Protein AF-A0A951EXA0-F1 (afdb_monomer)

Solvent-accessible surface area (backbone atoms only — not comparable to full-atom values): 14343 Å² total; per-residue (Å²): 142,82,83,87,80,82,81,78,81,80,78,84,72,76,73,79,71,71,78,71,72,65,78,75,66,84,46,70,66,52,20,51,54,25,37,64,23,68,33,32,71,59,13,46,52,42,26,54,52,46,33,70,77,38,77,70,52,14,45,36,32,25,52,39,21,47,35,44,52,54,48,49,29,58,76,68,44,42,59,58,61,77,50,39,92,65,87,68,79,84,62,82,80,62,79,80,79,79,59,68,68,55,51,50,52,26,54,50,23,32,52,51,6,41,60,34,12,68,76,40,68,86,41,67,59,18,44,49,15,37,22,49,30,29,40,53,51,13,48,47,28,39,75,69,69,61,37,51,73,60,12,53,53,28,40,51,53,12,31,55,40,24,53,55,45,39,73,78,39,68,77,53,26,42,44,34,40,43,54,9,48,47,12,35,63,43,44,74,44,61,70,73,58,38,53,56,38,42,76,72,71,45,60,50,50,44,67,60,8,52,52,28,22,47,46,8,38,75,59,20,77,86,42,11,65,58,26,41,51,55,50,24,32,52,24,50,73,67,68,36,54,68,64,18,44,55,46,33,54,50,49,28,68,77,26,70,69,24,60,63,38,54,53,53,49,55,57,68,71,76,114

Nearest PDB structures (foldseek):
  7cc7-assembly1_A  TM=5.864E-01  e=6.509E-03  Homo sapiens
  9g8o-assembly1_B  TM=4.748E-01  e=2.115E-02  Homo sapiens
  2wjk-assembly1_A  TM=2.453E-01  e=4.826E+00  Halobacterium salinarum

Mean predicted aligned error: 8.97 Å

Radius of gyration: 22.32 Å; Cα contacts (8 Å, |Δi|>4): 344; chains: 1; bounding box: 64×88×46 Å

Sequence (271 aa):
MQFPSVRLCLCASLALEASFLARAEPGLDQGYRQMYNLDFEGAHRTFAEWQRAHPNDPLAPASDAAAYLFSEFDRLHILQSEFFVHEDHFYTDRKLTPDPTLKQNFETAITRSIGLADLTPEDPNSKFAELLAHGLRSDYLGLIEKRYAAAFKEMKVARGLSEQLLAAHPEYADAWIAVGVENYMLSVKPAPVRWLLRIGGGETDRSLGIEKLRITAEKGHYLAPFARLLLAVAALRDHAKEKARDILQSLAREYPRNPLYAQELARLGNF

pLDDT: mean 83.2, std 19.89, range [33.5, 98.75]

Structure (mmCIF, N/CA/C/O backbone):
data_AF-A0A951EXA0-F1
#
_entry.id   AF-A0A951EXA0-F1
#
loop_
_atom_site.group_PDB
_atom_site.id
_atom_site.type_symbol
_atom_site.label_atom_id
_atom_site.label_alt_id
_atom_site.label_comp_id
_atom_site.label_asym_id
_atom_site.label_entity_id
_atom_site.label_seq_id
_atom_site.pdbx_PDB_ins_code
_atom_site.Cartn_x
_atom_site.Cartn_y
_atom_site.Cartn_z
_atom_site.occupancy
_atom_site.B_iso_or_equiv
_atom_site.auth_seq_id
_atom_site.auth_comp_id
_atom_site.auth_asym_id
_atom_site.auth_atom_id
_atom_site.pdbx_PDB_model_num
ATOM 1 N N . MET A 1 1 ? -39.115 -68.007 5.767 1.00 45.62 1 MET A N 1
ATOM 2 C CA . MET A 1 1 ? -37.883 -67.459 6.374 1.00 45.62 1 MET A CA 1
ATOM 3 C C . MET A 1 1 ? -37.483 -66.214 5.601 1.00 45.62 1 MET A C 1
ATOM 5 O O . MET A 1 1 ? -36.986 -66.356 4.496 1.00 45.62 1 MET A O 1
ATOM 9 N N . GLN A 1 2 ? -37.749 -65.019 6.136 1.00 35.88 2 GLN A N 1
ATOM 10 C CA . GLN A 1 2 ? -37.135 -63.766 5.680 1.00 35.88 2 GLN A CA 1
ATOM 11 C C . GLN A 1 2 ? -37.367 -62.670 6.733 1.00 35.88 2 GLN A C 1
ATOM 13 O O . GLN A 1 2 ? -38.438 -62.598 7.329 1.00 35.88 2 GLN A O 1
ATOM 18 N N . PHE A 1 3 ? -36.303 -61.919 7.008 1.00 36.28 3 PHE A N 1
ATOM 19 C CA . PHE A 1 3 ? -36.107 -60.964 8.103 1.00 36.28 3 PHE A CA 1
ATOM 20 C C . PHE A 1 3 ? -36.998 -59.707 8.009 1.00 36.28 3 PHE A C 1
ATOM 22 O O . PHE A 1 3 ? -37.393 -59.335 6.903 1.00 36.28 3 PHE A O 1
ATOM 29 N N . PRO A 1 4 ? -37.271 -59.001 9.128 1.00 41.59 4 PRO A N 1
ATOM 30 C CA . PRO A 1 4 ? -37.950 -57.712 9.098 1.00 41.59 4 PRO A CA 1
ATOM 31 C C . PRO A 1 4 ? -36.975 -56.586 8.724 1.00 41.59 4 PRO A C 1
ATOM 33 O O . PRO A 1 4 ? -35.933 -56.398 9.352 1.00 41.59 4 PRO A O 1
ATOM 36 N N . SER A 1 5 ? -37.337 -55.823 7.695 1.00 36.06 5 SER A N 1
ATOM 37 C CA . SER A 1 5 ? -36.599 -54.655 7.220 1.00 36.06 5 SER A CA 1
ATOM 38 C C . SER A 1 5 ? -36.774 -53.462 8.163 1.00 36.06 5 SER A C 1
ATOM 40 O O . SER A 1 5 ? -37.889 -53.016 8.440 1.00 36.06 5 SER A O 1
ATOM 42 N N . VAL A 1 6 ? -35.638 -52.935 8.614 1.00 38.97 6 VAL A N 1
ATOM 43 C CA . VAL A 1 6 ? -35.465 -51.687 9.362 1.00 38.97 6 VAL A CA 1
ATOM 44 C C . VAL A 1 6 ? -36.068 -50.519 8.573 1.00 38.97 6 VAL A C 1
ATOM 46 O O . VAL A 1 6 ? -35.649 -50.240 7.450 1.00 38.97 6 VAL A O 1
ATOM 49 N N . ARG A 1 7 ? -37.051 -49.819 9.153 1.00 36.94 7 ARG A N 1
ATOM 50 C CA . ARG A 1 7 ? -37.524 -48.528 8.635 1.00 36.94 7 ARG A CA 1
ATOM 51 C C . ARG A 1 7 ? -36.600 -47.429 9.150 1.00 36.94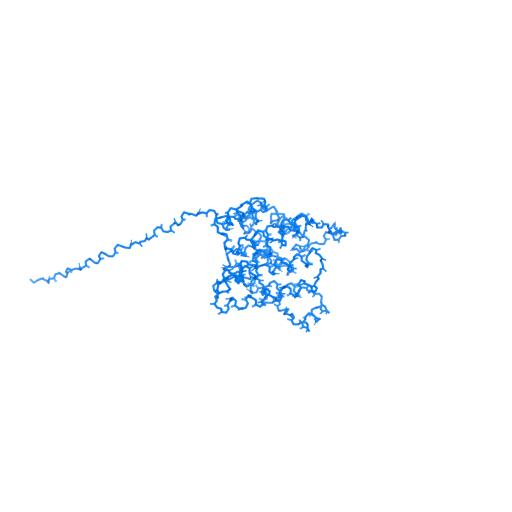 7 ARG A C 1
ATOM 53 O O . ARG A 1 7 ? -36.603 -47.102 10.331 1.00 36.94 7 ARG A O 1
ATOM 60 N N . LEU A 1 8 ? -35.793 -46.914 8.230 1.00 35.81 8 LEU A N 1
ATOM 61 C CA . LEU A 1 8 ? -34.889 -45.784 8.383 1.00 35.81 8 LEU A CA 1
ATOM 62 C C . LEU A 1 8 ? -35.705 -44.511 8.685 1.00 35.81 8 LEU A C 1
ATOM 64 O O . LEU A 1 8 ? -36.549 -44.112 7.882 1.00 35.81 8 LEU A O 1
ATOM 68 N N . CYS A 1 9 ? -35.470 -43.891 9.843 1.00 33.50 9 CYS A N 1
ATOM 69 C CA . CYS A 1 9 ? -35.960 -42.549 10.154 1.00 33.50 9 CYS A CA 1
ATOM 70 C C . CYS A 1 9 ? -35.358 -41.548 9.158 1.00 33.50 9 CYS A C 1
ATOM 72 O O . CYS A 1 9 ? -34.154 -41.297 9.178 1.00 33.50 9 CYS A O 1
ATOM 74 N N . LEU A 1 10 ? -36.203 -40.968 8.303 1.00 33.75 10 LEU A N 1
ATOM 75 C CA . LEU A 1 10 ? -35.878 -39.771 7.535 1.00 33.75 10 LEU A CA 1
ATOM 76 C C . LEU A 1 10 ? -35.728 -38.599 8.519 1.00 33.75 10 LEU A C 1
ATOM 78 O O . LEU A 1 10 ? -36.715 -37.997 8.941 1.00 33.75 10 LEU A O 1
ATOM 82 N N . CYS A 1 11 ? -34.494 -38.267 8.891 1.00 34.31 11 CYS A N 1
ATOM 83 C CA . CYS A 1 11 ? -34.180 -36.954 9.439 1.00 34.31 11 CYS A CA 1
ATOM 84 C C . CYS A 1 11 ? -34.298 -35.937 8.300 1.00 34.31 11 CYS A C 1
ATOM 86 O O . CYS A 1 11 ? -33.379 -35.761 7.504 1.00 34.31 11 CYS A O 1
ATOM 88 N N . ALA A 1 12 ? -35.455 -35.282 8.213 1.00 38.00 12 ALA A N 1
ATOM 89 C CA . ALA A 1 12 ? -35.648 -34.080 7.419 1.00 38.00 12 ALA A CA 1
ATOM 90 C C . ALA A 1 12 ? -34.929 -32.899 8.095 1.00 38.00 12 ALA A C 1
ATOM 92 O O . ALA A 1 12 ? -35.553 -32.009 8.660 1.00 38.00 12 ALA A O 1
ATOM 93 N N . SER A 1 13 ? -33.600 -32.894 8.054 1.00 36.50 13 SER A N 1
ATOM 94 C CA . SER A 1 13 ? -32.813 -31.672 8.183 1.00 36.50 13 SER A CA 1
ATOM 95 C C . SER A 1 13 ? -32.603 -31.138 6.772 1.00 36.50 13 SER A C 1
ATOM 97 O O . SER A 1 13 ? -31.562 -31.361 6.157 1.00 36.50 13 SER A O 1
ATOM 99 N N . LEU A 1 14 ? -33.649 -30.500 6.233 1.00 41.75 14 LEU A N 1
ATOM 100 C CA . LEU A 1 14 ? -33.521 -29.611 5.085 1.00 41.75 14 LEU A CA 1
ATOM 101 C C . LEU A 1 14 ? -32.538 -28.530 5.509 1.00 41.75 14 LEU A C 1
ATOM 103 O O . LEU A 1 14 ? -32.864 -27.648 6.303 1.00 41.75 14 LEU A O 1
ATOM 107 N N . ALA A 1 15 ? -31.311 -28.681 5.022 1.00 37.44 15 ALA A N 1
ATOM 108 C CA . ALA A 1 15 ? -30.326 -27.638 5.027 1.00 37.44 15 ALA A CA 1
ATOM 109 C C . ALA A 1 15 ? -31.004 -26.396 4.443 1.00 37.44 15 ALA A C 1
ATOM 111 O O . ALA A 1 15 ? -31.315 -26.328 3.254 1.00 37.44 15 ALA A O 1
ATOM 112 N N . LEU A 1 16 ? -31.240 -25.410 5.307 1.00 37.41 16 LEU A N 1
ATOM 113 C CA . LEU A 1 16 ? -31.112 -24.021 4.915 1.00 37.41 16 LEU A CA 1
ATOM 114 C C . LEU A 1 16 ? -29.642 -23.874 4.491 1.00 37.41 1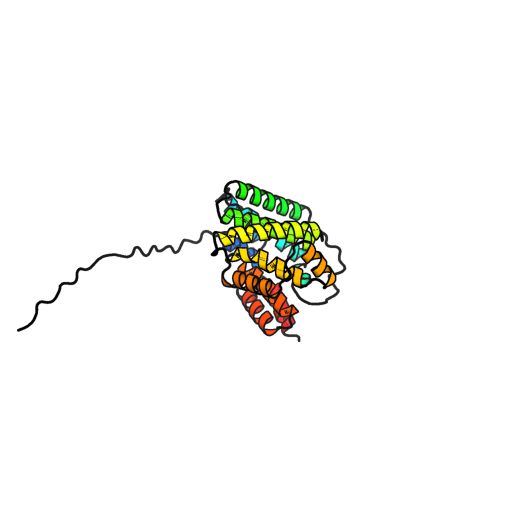6 LEU A C 1
ATOM 116 O O . LEU A 1 16 ? -28.802 -23.374 5.234 1.00 37.41 16 LEU A O 1
ATOM 120 N N . GLU A 1 17 ? -29.306 -24.374 3.302 1.00 34.84 17 GLU A N 1
ATOM 121 C CA . GLU A 1 17 ? -28.233 -23.797 2.516 1.00 34.84 17 GLU A CA 1
ATOM 122 C C . GLU A 1 17 ? -28.736 -22.398 2.221 1.00 34.84 17 GLU A C 1
ATOM 124 O O . GLU A 1 17 ? -29.459 -22.136 1.257 1.00 34.84 17 GLU A O 1
ATOM 129 N N . ALA A 1 18 ? -28.450 -21.524 3.187 1.00 36.47 18 ALA A N 1
ATOM 130 C CA . ALA A 1 18 ? -28.486 -20.103 3.033 1.00 36.47 18 ALA A CA 1
ATOM 131 C C . ALA A 1 18 ? -27.841 -19.851 1.681 1.00 36.47 18 ALA A C 1
ATOM 133 O O . ALA A 1 18 ? -26.630 -19.987 1.506 1.00 36.47 18 ALA A O 1
ATOM 134 N N . SER A 1 19 ? -28.688 -19.533 0.710 1.00 39.78 19 SER A N 1
ATOM 135 C CA . SER A 1 19 ? -28.294 -18.885 -0.520 1.00 39.78 19 SER A CA 1
ATOM 136 C C . SER A 1 19 ? -27.836 -17.489 -0.113 1.00 39.78 19 SER A C 1
ATOM 138 O O . SER A 1 19 ? -28.481 -16.487 -0.388 1.00 39.78 19 SER A O 1
ATOM 140 N N . PHE A 1 20 ? -26.713 -17.447 0.600 1.00 36.38 20 PHE A N 1
ATOM 141 C CA . PHE A 1 20 ? -25.873 -16.296 0.837 1.00 36.38 20 PHE A CA 1
ATOM 142 C C . PHE A 1 20 ? -24.966 -16.162 -0.388 1.00 36.38 20 PHE A C 1
ATOM 144 O O . PHE A 1 20 ? -23.766 -15.939 -0.295 1.00 36.38 20 PHE A O 1
ATOM 151 N N . LEU A 1 21 ? -25.556 -16.259 -1.582 1.00 39.22 21 LEU A N 1
ATOM 152 C CA . LEU A 1 21 ? -25.111 -15.392 -2.654 1.00 39.22 21 LEU A CA 1
ATOM 153 C C . LEU A 1 21 ? -25.589 -14.011 -2.226 1.00 39.22 21 LEU A C 1
ATOM 155 O O . LEU A 1 21 ? -26.650 -13.545 -2.642 1.00 39.22 21 LEU A O 1
ATOM 159 N N . ALA A 1 22 ? -24.841 -13.431 -1.280 1.00 35.53 22 ALA A N 1
ATOM 160 C CA . ALA A 1 22 ? -24.940 -12.040 -0.918 1.00 35.53 22 ALA A CA 1
ATOM 161 C C . ALA A 1 22 ? -25.002 -11.294 -2.240 1.00 35.53 22 ALA A C 1
ATOM 163 O O . ALA A 1 22 ? -24.100 -11.384 -3.075 1.00 35.53 22 ALA A O 1
ATOM 164 N N . ARG A 1 23 ? -26.136 -10.646 -2.472 1.00 35.00 23 ARG A N 1
ATOM 165 C CA . ARG A 1 23 ? -26.273 -9.662 -3.525 1.00 35.00 23 ARG A CA 1
ATOM 166 C C . ARG A 1 23 ? -25.165 -8.657 -3.234 1.00 35.00 23 ARG A C 1
ATOM 168 O O . ARG A 1 23 ? -25.252 -7.960 -2.231 1.00 35.00 23 ARG A O 1
ATOM 175 N N . ALA A 1 24 ? -24.075 -8.730 -3.995 1.00 39.50 24 ALA A N 1
ATOM 176 C CA . ALA A 1 24 ? -22.898 -7.915 -3.768 1.00 39.50 24 ALA A CA 1
ATOM 177 C C . ALA A 1 24 ? -23.315 -6.463 -3.990 1.00 39.50 24 ALA A C 1
ATOM 179 O O . ALA A 1 24 ? -23.409 -6.003 -5.127 1.00 39.50 24 ALA A O 1
ATOM 180 N N . GLU A 1 25 ? -23.639 -5.769 -2.903 1.00 45.81 25 GLU A N 1
ATOM 181 C CA . GLU A 1 25 ? -23.537 -4.319 -2.880 1.00 45.81 25 GLU A CA 1
ATOM 182 C C . GLU A 1 25 ? -22.127 -3.983 -3.390 1.00 45.81 25 GLU A C 1
ATOM 184 O O . GLU A 1 25 ? -21.175 -4.666 -2.991 1.00 45.81 25 GLU A O 1
ATOM 189 N N . PRO A 1 26 ? -21.962 -3.021 -4.311 1.00 56.75 26 PRO A N 1
ATOM 190 C CA . PRO A 1 26 ? -20.644 -2.620 -4.784 1.00 56.75 26 PRO A CA 1
ATOM 191 C C . PRO A 1 26 ? -19.822 -2.095 -3.596 1.00 56.75 26 PRO A C 1
ATOM 193 O O . PRO A 1 26 ? -19.961 -0.952 -3.173 1.00 56.75 26 PRO A O 1
ATOM 196 N N . GLY A 1 27 ? -19.033 -2.984 -2.992 1.00 81.31 27 GLY A N 1
ATOM 197 C CA . GLY A 1 27 ? -18.292 -2.721 -1.764 1.00 81.31 27 GLY A CA 1
ATOM 198 C C . GLY A 1 27 ? -16.923 -2.102 -2.018 1.00 81.31 27 GLY A C 1
ATOM 199 O O . GLY A 1 27 ? -16.567 -1.779 -3.155 1.00 81.31 27 GLY A O 1
ATOM 200 N N . LEU A 1 28 ? -16.114 -1.999 -0.959 1.00 92.12 28 LEU A N 1
ATOM 201 C CA . LEU A 1 28 ? -14.716 -1.557 -1.054 1.00 92.12 28 LEU A CA 1
ATOM 202 C C . LEU A 1 28 ? -13.938 -2.319 -2.146 1.00 92.12 28 LEU A C 1
ATOM 204 O O . LEU A 1 28 ? -13.135 -1.711 -2.851 1.00 92.12 28 LEU A O 1
ATOM 208 N N . ASP A 1 29 ? -14.249 -3.599 -2.374 1.00 94.88 29 ASP A N 1
ATOM 209 C CA . ASP A 1 29 ? -13.672 -4.433 -3.440 1.00 94.88 29 ASP A CA 1
ATOM 210 C C . ASP A 1 29 ? -13.774 -3.815 -4.835 1.00 94.88 29 ASP A C 1
ATOM 212 O O . ASP A 1 29 ? -12.826 -3.877 -5.625 1.00 94.88 29 ASP A O 1
ATOM 216 N N . GLN A 1 30 ? -14.911 -3.190 -5.154 1.00 96.44 30 GLN A N 1
ATOM 217 C CA . GLN A 1 30 ? -15.067 -2.504 -6.431 1.00 96.44 30 GLN A CA 1
ATOM 218 C C . GLN A 1 30 ? -14.129 -1.297 -6.515 1.00 96.44 30 GLN A C 1
ATOM 220 O O . GLN A 1 30 ? -13.496 -1.103 -7.555 1.00 96.44 30 GLN A O 1
ATOM 225 N N . GLY A 1 31 ? -14.008 -0.524 -5.434 1.00 97.00 31 GLY A N 1
ATOM 226 C CA . GLY A 1 31 ? -13.111 0.628 -5.368 1.00 97.00 31 GLY A CA 1
ATOM 227 C C . GLY A 1 31 ? -11.646 0.222 -5.532 1.00 97.00 31 GLY A C 1
ATOM 228 O O . GLY A 1 31 ? -10.933 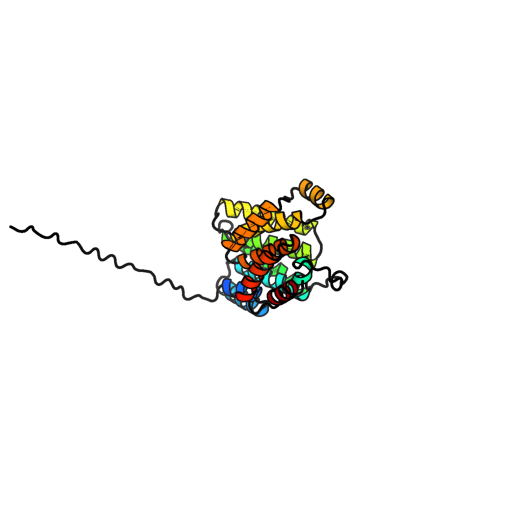0.795 -6.356 1.00 97.00 31 GLY A O 1
ATOM 229 N N . TYR A 1 32 ? -11.209 -0.846 -4.857 1.00 97.38 32 TYR A N 1
ATOM 230 C CA . TYR A 1 32 ? -9.869 -1.409 -5.047 1.00 97.38 32 TYR A CA 1
ATOM 231 C C . TYR A 1 32 ? -9.659 -1.914 -6.477 1.00 97.38 32 TYR A C 1
ATOM 233 O O . TYR A 1 32 ? -8.643 -1.605 -7.100 1.00 97.38 32 TYR A O 1
ATOM 241 N N . ARG A 1 33 ? -10.631 -2.630 -7.058 1.00 97.38 33 ARG A N 1
ATOM 242 C CA . ARG A 1 33 ? -10.552 -3.083 -8.456 1.00 97.38 33 ARG A CA 1
ATOM 243 C C . ARG A 1 33 ? -10.465 -1.917 -9.441 1.00 97.38 33 ARG A C 1
ATOM 245 O O . ARG A 1 33 ? -9.763 -2.039 -10.446 1.00 97.38 33 ARG A O 1
ATOM 252 N N . GLN A 1 34 ? -11.175 -0.818 -9.198 1.00 97.94 34 GLN A N 1
ATOM 253 C CA . GLN A 1 34 ? -11.076 0.409 -9.992 1.00 97.94 34 GLN A CA 1
ATOM 254 C C . GLN A 1 34 ? -9.681 1.028 -9.856 1.00 97.94 34 GLN A C 1
ATOM 256 O O . GLN A 1 34 ? -9.029 1.253 -10.873 1.00 97.94 34 GLN A O 1
ATOM 261 N N . MET A 1 35 ? -9.175 1.183 -8.630 1.00 96.81 35 MET A N 1
ATOM 262 C CA . MET A 1 35 ? -7.839 1.718 -8.351 1.00 96.81 35 MET A CA 1
ATOM 263 C C . MET A 1 35 ? -6.727 0.906 -9.032 1.00 96.81 35 MET A C 1
ATOM 265 O O . MET A 1 35 ? -5.880 1.475 -9.715 1.00 96.81 35 MET A O 1
ATOM 269 N N . TYR A 1 36 ? -6.752 -0.428 -8.939 1.00 96.56 36 TYR A N 1
ATOM 270 C CA . TYR A 1 36 ? -5.771 -1.288 -9.618 1.00 96.56 36 TYR A CA 1
ATOM 271 C C . TYR A 1 36 ? -5.895 -1.268 -11.148 1.00 96.56 36 TYR A C 1
ATOM 273 O O . TYR A 1 36 ? -4.933 -1.584 -11.846 1.00 96.56 36 TYR A O 1
ATOM 281 N N . ASN A 1 37 ? -7.052 -0.860 -11.677 1.00 97.44 37 ASN A N 1
ATOM 282 C CA . ASN A 1 37 ? -7.279 -0.568 -13.094 1.00 97.44 37 ASN A CA 1
ATOM 283 C C . ASN A 1 37 ? -6.963 0.893 -13.479 1.00 97.44 37 ASN A C 1
ATOM 285 O O . ASN A 1 37 ? -7.265 1.281 -14.605 1.00 97.44 37 ASN A O 1
ATOM 289 N N . LEU A 1 38 ? -6.383 1.686 -12.568 1.00 95.88 38 LEU A N 1
ATOM 290 C CA . LEU A 1 38 ? -6.105 3.125 -12.708 1.00 95.88 38 LEU A CA 1
ATOM 291 C C . LEU A 1 38 ? -7.355 4.004 -12.926 1.00 95.88 38 LEU A C 1
ATOM 293 O O . LEU A 1 38 ? -7.265 5.152 -13.352 1.00 95.88 38 LEU A O 1
ATOM 297 N N . ASP A 1 39 ? -8.539 3.487 -12.599 1.00 97.88 39 ASP A N 1
ATOM 298 C CA . ASP A 1 39 ? -9.810 4.216 -12.603 1.00 97.88 39 ASP A CA 1
ATOM 299 C C . ASP A 1 39 ? -9.993 4.927 -11.253 1.00 97.88 39 ASP A C 1
ATOM 301 O O . ASP A 1 39 ? -10.859 4.580 -10.448 1.00 97.88 39 ASP A O 1
ATOM 305 N N . PHE A 1 40 ? -9.104 5.883 -10.962 1.00 97.88 40 PHE A N 1
ATOM 306 C CA . PHE A 1 40 ? -9.049 6.554 -9.658 1.00 97.88 40 PHE A CA 1
ATOM 307 C C . PHE A 1 40 ? -10.306 7.379 -9.368 1.00 97.88 40 PHE A C 1
ATOM 309 O O . PHE A 1 40 ? -10.815 7.357 -8.253 1.00 97.88 40 PHE A O 1
ATOM 316 N N . GLU A 1 41 ? -10.865 8.047 -10.379 1.00 97.88 41 GLU A N 1
ATOM 317 C CA . GLU A 1 41 ? -12.129 8.779 -10.241 1.00 97.88 41 GLU A CA 1
ATOM 318 C C . GLU A 1 41 ? -13.292 7.832 -9.898 1.00 97.88 41 GLU A C 1
ATOM 320 O O . GLU A 1 41 ? -14.115 8.133 -9.029 1.00 97.88 41 GLU A O 1
ATOM 325 N N . GLY A 1 42 ? -13.351 6.662 -10.546 1.00 97.81 42 GLY A N 1
ATOM 326 C CA . GLY A 1 42 ? -14.292 5.605 -10.194 1.00 97.81 42 GLY A CA 1
ATOM 327 C C . GLY A 1 42 ? -14.106 5.118 -8.760 1.00 97.81 42 GLY A C 1
ATOM 328 O O . GLY A 1 42 ? -15.095 5.020 -8.035 1.00 97.81 42 GLY A O 1
ATOM 329 N N . ALA A 1 43 ? -12.860 4.877 -8.343 1.00 98.12 43 ALA A N 1
ATOM 330 C CA . ALA A 1 43 ? -12.533 4.431 -6.991 1.00 98.12 43 ALA A CA 1
ATOM 331 C C . ALA A 1 43 ? -12.990 5.444 -5.928 1.00 98.12 43 ALA A C 1
ATOM 333 O O . ALA A 1 43 ? -13.711 5.063 -5.007 1.00 98.12 43 ALA A O 1
ATOM 334 N N . HIS A 1 44 ? -12.673 6.733 -6.100 1.00 98.25 44 HIS A N 1
ATOM 335 C CA . HIS A 1 44 ? -13.113 7.804 -5.199 1.00 98.25 44 HIS A CA 1
ATOM 336 C C . HIS A 1 44 ? -14.641 7.864 -5.065 1.00 98.25 44 HIS A C 1
ATOM 338 O O . HIS A 1 44 ? -15.164 7.994 -3.957 1.00 98.25 44 HIS A O 1
ATOM 344 N N . ARG A 1 45 ? -15.388 7.719 -6.172 1.00 97.81 45 ARG A N 1
ATOM 345 C CA . ARG A 1 45 ? -16.861 7.658 -6.119 1.00 97.81 45 ARG A CA 1
ATOM 346 C C . ARG A 1 45 ? -17.357 6.470 -5.298 1.00 97.81 45 ARG A C 1
ATOM 348 O O . ARG A 1 45 ? -18.199 6.665 -4.423 1.00 97.81 45 ARG A O 1
ATOM 355 N N . THR A 1 46 ? -16.818 5.278 -5.546 1.00 97.56 46 THR A N 1
ATOM 356 C CA . THR A 1 46 ? -17.199 4.053 -4.828 1.00 97.56 46 THR A CA 1
ATOM 357 C C . THR A 1 46 ? -16.894 4.164 -3.333 1.00 97.56 46 THR A C 1
ATOM 359 O O . THR A 1 46 ? -17.747 3.864 -2.498 1.00 97.56 46 THR A O 1
ATOM 362 N N . PHE A 1 47 ? -15.710 4.661 -2.962 1.00 97.31 47 PHE A N 1
ATOM 363 C CA . PHE A 1 47 ? -15.351 4.845 -1.555 1.00 97.31 47 PHE A CA 1
ATOM 364 C C . PHE A 1 47 ? -16.209 5.919 -0.876 1.00 97.31 47 PHE A C 1
ATOM 366 O O . PHE A 1 47 ? -16.647 5.717 0.255 1.00 97.31 47 PHE A O 1
ATOM 373 N N . ALA A 1 48 ? -16.536 7.015 -1.564 1.00 96.50 48 ALA A N 1
ATOM 374 C CA . ALA A 1 48 ? -17.442 8.037 -1.040 1.00 96.50 48 ALA A CA 1
ATOM 375 C C . ALA A 1 48 ? -18.890 7.531 -0.874 1.00 96.50 48 ALA A C 1
ATOM 377 O O . ALA A 1 48 ? -19.597 7.949 0.045 1.00 96.50 48 ALA A O 1
ATOM 378 N N . GLU A 1 49 ? -19.364 6.647 -1.756 1.00 96.25 49 GLU A N 1
ATOM 379 C CA . GLU A 1 49 ? -20.645 5.943 -1.604 1.00 96.25 49 GLU A CA 1
ATOM 380 C C . GLU A 1 49 ? -20.637 5.036 -0.376 1.00 96.25 49 GLU A C 1
ATOM 382 O O . GLU A 1 49 ? -21.532 5.141 0.468 1.00 96.25 49 GLU A O 1
ATOM 387 N N . TRP A 1 50 ? -19.585 4.233 -0.218 1.00 95.81 50 TRP A N 1
ATOM 388 C CA . TRP A 1 50 ? -19.421 3.369 0.943 1.00 95.81 50 TRP A CA 1
ATOM 389 C C . TRP A 1 50 ? -19.359 4.161 2.251 1.00 95.81 50 TRP A C 1
ATOM 391 O O . TRP A 1 50 ? -20.067 3.824 3.195 1.00 95.81 50 TRP A O 1
ATOM 401 N N . GLN A 1 51 ? -18.586 5.250 2.306 1.00 95.06 51 GLN A N 1
ATOM 402 C CA . GLN A 1 51 ? -18.501 6.131 3.478 1.00 95.06 51 GLN A CA 1
ATOM 403 C C . GLN A 1 51 ? -19.857 6.730 3.869 1.00 95.06 51 GLN A C 1
ATOM 405 O O . GLN A 1 51 ? -20.119 6.935 5.052 1.00 95.06 51 GLN A O 1
ATOM 410 N N . ARG A 1 52 ? -20.725 7.043 2.896 1.00 95.50 52 ARG A N 1
ATOM 411 C CA . ARG A 1 52 ? -22.078 7.549 3.178 1.00 95.50 52 ARG A CA 1
ATOM 412 C C . ARG A 1 52 ? -22.978 6.472 3.777 1.00 95.50 52 ARG A C 1
ATOM 414 O O . ARG A 1 52 ? -23.789 6.791 4.640 1.00 95.50 52 ARG A O 1
ATOM 421 N N . ALA A 1 53 ? -22.835 5.228 3.326 1.00 94.88 53 ALA A N 1
ATOM 422 C CA . ALA A 1 53 ? -23.580 4.089 3.856 1.00 94.88 53 ALA A CA 1
ATOM 423 C C . ALA A 1 53 ? -23.032 3.594 5.211 1.00 94.88 53 ALA A C 1
ATOM 425 O O . ALA A 1 53 ? -23.803 3.154 6.060 1.00 94.88 53 ALA A O 1
ATOM 426 N N . HIS A 1 54 ? -21.721 3.723 5.436 1.00 93.81 54 HIS A N 1
ATOM 427 C CA . HIS A 1 54 ? -20.998 3.221 6.606 1.00 93.81 54 HIS A CA 1
ATOM 428 C C . HIS A 1 54 ? -20.137 4.334 7.235 1.00 93.81 54 HIS A C 1
ATOM 430 O O . HIS A 1 54 ? -18.909 4.293 7.166 1.00 93.81 54 HIS A O 1
ATOM 436 N N . PRO A 1 55 ? -20.748 5.356 7.865 1.00 94.44 55 PRO A N 1
ATOM 437 C CA . PRO A 1 55 ? -20.032 6.552 8.326 1.00 94.44 55 PRO A CA 1
ATOM 438 C C . PRO A 1 55 ? -18.979 6.293 9.413 1.00 94.44 55 PRO A C 1
ATOM 440 O O . PRO A 1 55 ? -18.102 7.137 9.603 1.00 94.44 55 PRO A O 1
ATOM 443 N N . ASN A 1 56 ? -19.067 5.148 10.096 1.00 93.94 56 ASN A N 1
ATOM 444 C CA . ASN A 1 56 ? -18.157 4.739 11.165 1.00 93.94 56 ASN A CA 1
ATOM 445 C C . ASN A 1 56 ? -17.093 3.729 10.704 1.00 93.94 56 ASN A C 1
ATOM 447 O O . ASN A 1 56 ? -16.296 3.306 11.531 1.00 93.94 56 ASN A O 1
ATOM 451 N N . ASP A 1 57 ? -17.084 3.320 9.430 1.00 94.31 57 ASP A N 1
ATOM 452 C CA . ASP A 1 57 ? -16.080 2.384 8.916 1.00 94.31 57 ASP A CA 1
ATOM 453 C C . ASP A 1 57 ? -14.756 3.123 8.630 1.00 94.31 57 ASP A C 1
ATOM 455 O O . ASP A 1 57 ? -14.720 3.997 7.752 1.00 94.31 57 ASP A O 1
ATOM 459 N N . PRO A 1 58 ? -13.660 2.793 9.337 1.00 96.94 58 PRO A N 1
ATOM 460 C CA . PRO A 1 58 ? -12.372 3.444 9.139 1.00 96.94 58 PRO A CA 1
ATOM 461 C C . PRO A 1 58 ? -11.662 3.003 7.850 1.00 96.94 58 PRO A C 1
ATOM 463 O O . PRO A 1 58 ? -10.818 3.743 7.346 1.00 96.94 58 PRO A O 1
ATOM 466 N N . LEU A 1 59 ? -12.002 1.852 7.258 1.00 95.94 59 LEU A N 1
ATOM 467 C CA . LEU A 1 59 ? -11.329 1.366 6.048 1.00 95.94 59 LEU A CA 1
ATOM 468 C C . LEU A 1 59 ? -11.660 2.198 4.821 1.00 95.94 59 LEU A C 1
ATOM 470 O O . LEU A 1 59 ? -10.825 2.352 3.932 1.00 95.94 59 LEU A O 1
ATOM 474 N N . ALA A 1 60 ? -12.858 2.760 4.758 1.00 94.62 60 ALA A N 1
ATOM 475 C CA . ALA A 1 60 ? -13.292 3.531 3.608 1.00 94.62 60 ALA A CA 1
ATOM 476 C C . ALA A 1 60 ? -12.447 4.800 3.374 1.00 94.62 60 ALA A C 1
ATOM 478 O O . ALA A 1 60 ? -11.976 4.996 2.254 1.00 94.62 60 ALA A O 1
ATOM 479 N N . PRO A 1 61 ? -12.182 5.665 4.376 1.00 98.19 61 PRO A N 1
ATOM 480 C CA . PRO A 1 61 ? -11.227 6.761 4.213 1.00 98.19 61 PRO A CA 1
ATOM 481 C C . PRO A 1 61 ? -9.774 6.302 4.024 1.00 98.19 61 PRO A C 1
ATOM 483 O O . PRO A 1 61 ? -9.057 6.963 3.278 1.00 98.19 61 PRO A O 1
ATOM 486 N N . ALA A 1 62 ? -9.333 5.174 4.597 1.00 98.31 62 ALA A N 1
ATOM 487 C CA . ALA A 1 62 ? -8.007 4.625 4.275 1.00 98.31 62 ALA A CA 1
ATOM 488 C C . ALA A 1 62 ? -7.897 4.213 2.793 1.00 98.31 62 ALA A C 1
ATOM 490 O O . ALA A 1 62 ? -6.897 4.485 2.131 1.00 98.31 62 ALA A O 1
ATOM 491 N N . SER A 1 63 ? -8.950 3.596 2.256 1.00 98.31 63 SER A N 1
ATOM 492 C CA . SER A 1 63 ? -9.036 3.171 0.855 1.00 98.31 63 SER A CA 1
ATOM 493 C C . SER A 1 63 ? -9.065 4.375 -0.093 1.00 98.31 63 SER A C 1
ATOM 495 O O . SER A 1 63 ? -8.378 4.387 -1.113 1.00 98.31 63 SER A O 1
ATOM 497 N N . ASP A 1 64 ? -9.791 5.432 0.278 1.00 98.44 64 ASP A N 1
ATOM 498 C CA . ASP A 1 64 ? -9.825 6.692 -0.470 1.00 98.44 64 ASP A CA 1
ATOM 499 C C . ASP A 1 64 ? -8.461 7.406 -0.461 1.00 98.44 64 ASP A C 1
ATOM 501 O O . ASP A 1 64 ? -7.997 7.899 -1.491 1.00 98.44 64 ASP A O 1
ATOM 505 N N . ALA A 1 65 ? -7.754 7.376 0.676 1.00 98.75 65 ALA A N 1
ATOM 506 C CA . ALA A 1 65 ? -6.371 7.837 0.765 1.00 98.75 65 ALA A CA 1
ATOM 507 C C . ALA A 1 65 ? -5.437 7.040 -0.163 1.00 98.75 65 ALA A C 1
ATOM 509 O O . ALA A 1 65 ? -4.566 7.631 -0.804 1.00 98.75 65 ALA A O 1
ATOM 510 N N . ALA A 1 66 ? -5.633 5.724 -0.294 1.00 98.50 66 ALA A N 1
ATOM 511 C CA . ALA A 1 66 ? -4.880 4.920 -1.253 1.00 98.50 66 ALA A CA 1
ATOM 512 C C . ALA A 1 66 ? -5.138 5.381 -2.698 1.00 98.50 66 ALA A C 1
ATOM 514 O O . ALA A 1 66 ? -4.183 5.561 -3.451 1.00 98.50 66 ALA A O 1
ATOM 515 N N . ALA A 1 67 ? -6.388 5.667 -3.074 1.00 98.44 67 ALA A N 1
ATOM 516 C CA . ALA A 1 67 ? -6.701 6.182 -4.410 1.00 98.44 67 ALA A CA 1
ATOM 517 C C . ALA A 1 67 ? -6.020 7.537 -4.700 1.00 98.44 67 ALA A C 1
ATOM 519 O O . ALA A 1 67 ? -5.478 7.725 -5.794 1.00 98.44 67 ALA A O 1
ATOM 520 N N . TYR A 1 68 ? -5.938 8.446 -3.717 1.00 98.56 68 TYR A N 1
ATOM 521 C CA . TYR A 1 68 ? -5.156 9.682 -3.867 1.00 98.56 68 TYR A CA 1
ATOM 522 C C . TYR A 1 68 ? -3.661 9.393 -4.043 1.00 98.56 68 TYR A C 1
ATOM 524 O O . TYR A 1 68 ? -3.031 9.926 -4.952 1.00 98.56 68 TYR A O 1
ATOM 532 N N . LEU A 1 69 ? -3.081 8.527 -3.210 1.00 97.88 69 LEU A N 1
ATOM 533 C CA . LEU A 1 69 ? -1.655 8.213 -3.293 1.00 97.88 69 LEU A CA 1
ATOM 534 C C . LEU A 1 69 ? -1.281 7.585 -4.643 1.00 97.88 69 LEU A C 1
ATOM 536 O O . LEU A 1 69 ? -0.326 8.019 -5.284 1.00 97.88 69 LEU A O 1
ATOM 540 N N . PHE A 1 70 ? -2.031 6.574 -5.086 1.00 95.56 70 PHE A N 1
ATOM 541 C CA . PHE A 1 70 ? -1.727 5.859 -6.324 1.00 95.56 70 PHE A CA 1
ATOM 542 C C . PHE A 1 70 ? -2.023 6.690 -7.579 1.00 95.56 70 PHE A C 1
ATOM 544 O O . PHE A 1 70 ? -1.294 6.547 -8.562 1.00 95.56 70 PHE A O 1
ATOM 551 N N . SER A 1 71 ? -3.016 7.588 -7.550 1.00 96.81 71 SER A N 1
ATOM 552 C CA . SER A 1 71 ? -3.221 8.548 -8.647 1.00 96.81 71 SER A CA 1
ATOM 553 C C . SER A 1 71 ? -2.057 9.527 -8.765 1.00 96.81 71 SER A C 1
ATOM 555 O O . SER A 1 71 ? -1.599 9.813 -9.872 1.00 96.81 71 SER A O 1
ATOM 557 N N . GLU A 1 72 ? -1.500 9.967 -7.636 1.00 94.94 72 GLU A N 1
ATOM 558 C CA . GLU A 1 72 ? -0.314 10.818 -7.638 1.00 94.94 72 GLU A CA 1
ATOM 559 C C . GLU A 1 72 ? 0.944 10.055 -8.069 1.00 94.94 72 GLU A C 1
ATOM 561 O O . GLU A 1 72 ? 1.776 10.602 -8.794 1.00 94.94 72 GLU A O 1
ATOM 566 N N . PHE A 1 73 ? 1.074 8.776 -7.704 1.00 91.88 73 PHE A N 1
ATOM 567 C CA . PHE A 1 73 ? 2.152 7.927 -8.213 1.00 91.88 73 PHE A CA 1
ATOM 568 C C . PHE A 1 73 ? 2.089 7.742 -9.727 1.00 91.88 73 PHE A C 1
ATOM 570 O O . PHE A 1 73 ? 3.138 7.770 -10.372 1.00 91.88 73 PHE A O 1
ATOM 577 N N . ASP A 1 74 ? 0.897 7.570 -10.296 1.00 89.88 74 ASP A N 1
ATOM 578 C CA . ASP A 1 74 ? 0.720 7.472 -11.744 1.00 89.88 74 ASP A CA 1
ATOM 579 C C . ASP A 1 74 ? 1.053 8.803 -12.440 1.00 89.88 74 ASP A C 1
ATOM 581 O O . ASP A 1 74 ? 1.883 8.836 -13.352 1.00 89.88 74 ASP A O 1
ATOM 585 N N . ARG A 1 75 ? 0.514 9.924 -11.936 1.00 92.81 75 ARG A N 1
ATOM 586 C CA . ARG A 1 75 ? 0.752 11.273 -12.484 1.00 92.81 75 ARG A CA 1
ATOM 587 C C . ARG A 1 75 ? 2.226 11.676 -12.451 1.00 92.81 75 ARG A C 1
ATOM 589 O O . ARG A 1 75 ? 2.709 12.353 -13.358 1.00 92.81 75 ARG A O 1
ATOM 596 N N . LEU A 1 76 ? 2.934 11.292 -11.390 1.00 88.56 76 LEU A N 1
ATOM 597 C CA . LEU A 1 76 ? 4.360 11.564 -11.211 1.00 88.56 76 LEU A CA 1
ATOM 598 C C . LEU A 1 76 ? 5.267 10.487 -11.824 1.00 88.56 76 LEU A C 1
ATOM 600 O O . LEU A 1 76 ? 6.487 10.599 -11.719 1.00 88.56 76 LEU A O 1
ATOM 604 N N . HIS A 1 77 ? 4.698 9.458 -12.455 1.00 85.06 77 HIS A N 1
ATOM 605 C CA . HIS A 1 77 ? 5.414 8.308 -13.006 1.00 85.06 77 HIS A CA 1
ATOM 606 C C . HIS A 1 77 ? 6.326 7.578 -11.996 1.00 85.06 77 HIS A C 1
ATOM 608 O O . HIS A 1 77 ? 7.361 6.995 -12.345 1.00 85.06 77 HIS A O 1
ATOM 614 N N . ILE A 1 78 ? 5.944 7.603 -10.717 1.00 83.00 78 ILE A N 1
ATOM 615 C CA . ILE A 1 78 ? 6.632 6.888 -9.634 1.00 83.00 78 ILE A CA 1
ATOM 616 C C . ILE A 1 78 ? 6.479 5.380 -9.833 1.00 83.00 78 ILE A C 1
ATOM 618 O O . ILE A 1 78 ? 7.434 4.638 -9.611 1.00 83.00 78 ILE A O 1
ATOM 622 N N . LEU A 1 79 ? 5.318 4.919 -10.318 1.00 74.69 79 LEU A N 1
ATOM 623 C CA . LEU A 1 79 ? 5.087 3.491 -10.547 1.00 74.69 79 LEU A CA 1
ATOM 624 C C . LEU A 1 79 ? 6.067 2.906 -11.569 1.00 74.69 79 LEU A C 1
ATOM 626 O O . LEU A 1 79 ? 6.502 1.770 -11.442 1.00 74.69 79 LEU A O 1
ATOM 630 N N . GLN A 1 80 ? 6.439 3.690 -12.573 1.00 72.38 80 GLN A N 1
ATOM 631 C CA . GLN A 1 80 ? 7.337 3.277 -13.636 1.00 72.38 80 GLN A CA 1
ATOM 632 C C . GLN A 1 80 ? 8.801 3.352 -13.195 1.00 72.38 80 GLN A C 1
ATOM 634 O O . GLN A 1 80 ? 9.574 2.449 -13.494 1.00 72.38 80 GLN A O 1
ATOM 639 N N . SER A 1 81 ? 9.173 4.414 -12.476 1.00 62.97 81 SER A N 1
ATOM 640 C CA . SER A 1 81 ? 10.568 4.690 -12.110 1.00 62.97 81 SER A CA 1
ATOM 641 C C . SER A 1 81 ? 11.052 3.943 -10.864 1.00 62.97 81 SER A C 1
ATOM 643 O O . SER A 1 81 ? 12.194 3.494 -10.828 1.00 62.97 81 SER A O 1
ATOM 645 N N . GLU A 1 82 ? 10.211 3.788 -9.838 1.00 66.00 82 GLU A N 1
ATOM 646 C CA . GLU A 1 82 ? 10.611 3.158 -8.569 1.00 66.00 82 GLU A CA 1
ATOM 647 C C . GLU A 1 82 ? 10.313 1.649 -8.541 1.00 66.00 82 GLU A C 1
ATOM 649 O O . GLU A 1 82 ? 11.006 0.889 -7.850 1.00 66.00 82 GLU A O 1
ATOM 654 N N . PHE A 1 83 ? 9.301 1.187 -9.288 1.00 63.12 83 PHE A N 1
ATOM 655 C CA . PHE A 1 83 ? 8.910 -0.227 -9.312 1.00 63.12 83 PHE A CA 1
ATOM 656 C C . PHE A 1 83 ? 9.435 -1.002 -10.530 1.00 63.12 83 PHE A C 1
ATOM 658 O O . PHE A 1 83 ? 9.663 -2.201 -10.396 1.00 63.12 83 PHE A O 1
ATOM 665 N N . PHE A 1 84 ? 9.743 -0.383 -11.672 1.00 63.56 84 PHE A N 1
ATOM 666 C CA . PHE A 1 84 ? 10.333 -1.107 -12.809 1.00 63.56 84 PHE A CA 1
ATOM 667 C C . PHE A 1 84 ? 11.819 -0.765 -12.997 1.00 63.56 84 PHE A C 1
ATOM 669 O O . PHE A 1 84 ? 12.271 0.349 -12.765 1.00 63.56 84 PHE A O 1
ATOM 676 N N . VAL A 1 85 ? 12.627 -1.786 -13.303 1.00 54.78 85 VAL A N 1
ATOM 677 C CA . VAL A 1 85 ? 14.080 -1.836 -13.019 1.00 54.78 85 VAL A CA 1
ATOM 678 C C . VAL A 1 85 ? 14.921 -1.191 -14.127 1.00 54.78 85 VAL A C 1
ATOM 680 O O . VAL A 1 85 ? 15.986 -1.704 -14.455 1.00 54.78 85 VAL A O 1
ATOM 683 N N . HIS A 1 86 ? 14.445 -0.161 -14.823 1.00 54.59 86 HIS A N 1
ATOM 684 C CA . HIS A 1 86 ? 15.117 0.291 -16.051 1.00 54.59 86 HIS A CA 1
ATOM 685 C C . HIS A 1 86 ? 15.644 1.724 -15.954 1.00 54.59 86 HIS A C 1
ATOM 687 O O . HIS A 1 86 ? 14.930 2.657 -15.595 1.00 54.59 86 HIS A O 1
ATOM 693 N N . GLU A 1 87 ? 16.929 1.851 -16.300 1.00 43.91 87 GLU A N 1
ATOM 694 C CA . GLU A 1 87 ? 17.763 3.057 -16.342 1.00 43.91 87 GLU A CA 1
ATOM 695 C C . GLU A 1 87 ? 17.438 3.963 -17.539 1.00 43.91 87 GLU A C 1
ATOM 697 O O . GLU A 1 87 ? 18.336 4.547 -18.148 1.00 43.91 87 GLU A O 1
ATOM 702 N N . ASP A 1 88 ? 16.166 4.116 -17.909 1.00 43.97 88 ASP A N 1
ATOM 703 C CA . ASP A 1 88 ? 15.830 5.212 -18.810 1.00 43.97 88 ASP A CA 1
ATOM 704 C C . ASP A 1 88 ? 15.965 6.503 -17.997 1.00 43.97 88 ASP A C 1
ATOM 706 O O . ASP A 1 88 ? 15.032 6.965 -17.335 1.00 43.97 88 ASP A O 1
ATOM 710 N N . HIS A 1 89 ? 17.168 7.085 -18.060 1.00 40.88 89 HIS A N 1
ATOM 711 C CA . HIS A 1 89 ? 17.615 8.371 -17.511 1.00 40.88 89 HIS A CA 1
ATOM 712 C C . HIS A 1 89 ? 16.735 9.579 -17.908 1.00 40.88 89 HIS A C 1
ATOM 714 O O . HIS A 1 89 ? 17.111 10.730 -17.708 1.00 40.88 89 HIS A O 1
ATOM 720 N N . PHE A 1 90 ? 15.549 9.349 -18.469 1.00 42.81 90 PHE A N 1
ATOM 721 C CA . PHE A 1 90 ? 14.587 10.363 -18.870 1.00 42.81 90 PHE A CA 1
ATOM 722 C C . PHE A 1 90 ? 13.777 10.941 -17.696 1.00 42.81 90 PHE A C 1
ATOM 724 O O . PHE A 1 90 ? 13.262 12.053 -17.816 1.00 42.81 90 PHE A O 1
ATOM 731 N N . TYR A 1 91 ? 13.663 10.229 -16.564 1.00 47.19 91 TYR A N 1
ATOM 732 C CA . TYR A 1 91 ? 12.739 10.600 -15.476 1.00 47.19 91 TYR A CA 1
ATOM 733 C C . TYR A 1 91 ? 13.406 11.030 -14.160 1.00 47.19 91 TYR A C 1
ATOM 735 O O . TYR A 1 91 ? 12.777 11.724 -13.363 1.00 47.19 91 TYR A O 1
ATOM 743 N N . THR A 1 92 ? 14.676 10.685 -13.931 1.00 46.12 92 THR A N 1
ATOM 744 C CA . THR A 1 92 ? 15.373 10.906 -12.648 1.00 46.12 92 THR A CA 1
ATOM 745 C C . THR A 1 92 ? 15.735 12.364 -12.340 1.00 46.12 92 THR A C 1
ATOM 747 O O . THR A 1 92 ? 15.956 12.686 -11.176 1.00 46.12 92 THR A O 1
ATOM 750 N N . ASP A 1 93 ? 15.725 13.262 -13.332 1.00 48.25 93 ASP A N 1
ATOM 751 C CA . ASP A 1 93 ? 16.159 14.660 -13.154 1.00 48.25 93 ASP A CA 1
ATOM 752 C C . ASP A 1 93 ? 15.013 15.679 -13.031 1.00 48.25 93 ASP A C 1
ATOM 754 O O . ASP A 1 93 ? 15.247 16.871 -12.806 1.00 48.25 93 ASP A O 1
ATOM 758 N N . ARG A 1 94 ? 13.746 15.254 -13.143 1.00 57.22 94 ARG A N 1
ATOM 759 C CA . ARG A 1 94 ? 12.612 16.165 -12.933 1.00 57.22 94 ARG A CA 1
ATOM 760 C C . ARG A 1 94 ? 12.255 16.217 -11.457 1.00 57.22 94 ARG A C 1
ATOM 762 O O . ARG A 1 94 ? 11.754 15.254 -10.886 1.00 57.22 94 ARG A O 1
ATOM 769 N N . LYS A 1 95 ? 12.457 17.389 -10.847 1.00 69.62 95 LYS A N 1
ATOM 770 C CA . LYS A 1 95 ? 11.929 17.695 -9.515 1.00 69.62 95 LYS A CA 1
ATOM 771 C C . LYS A 1 95 ? 10.429 17.385 -9.498 1.00 69.62 95 LYS A C 1
ATOM 773 O O . LYS A 1 95 ? 9.657 18.033 -10.209 1.00 69.62 95 LYS A O 1
ATOM 778 N N . LEU A 1 96 ? 10.033 16.399 -8.690 1.00 81.06 96 LEU A N 1
ATOM 779 C CA . LEU A 1 96 ? 8.626 16.078 -8.471 1.00 81.06 96 LEU A CA 1
ATOM 780 C C . LEU A 1 96 ? 7.894 17.351 -8.046 1.00 81.06 96 LEU A C 1
ATOM 782 O O . LEU A 1 96 ? 8.390 18.118 -7.217 1.00 81.06 96 LEU A O 1
ATOM 786 N N . THR A 1 97 ? 6.728 17.580 -8.639 1.00 87.75 97 THR A N 1
ATOM 787 C CA . THR A 1 97 ? 5.858 18.708 -8.295 1.00 87.75 97 THR A CA 1
ATOM 788 C C . THR A 1 97 ? 4.540 18.128 -7.806 1.00 87.75 97 THR A C 1
ATOM 790 O O . THR A 1 97 ? 3.658 17.893 -8.636 1.00 87.75 97 THR A O 1
ATOM 793 N N . PRO A 1 98 ? 4.432 17.817 -6.500 1.00 89.38 98 PRO A N 1
ATOM 794 C CA . PRO A 1 98 ? 3.236 17.206 -5.938 1.00 89.38 98 PRO A CA 1
ATOM 795 C C . PRO A 1 98 ? 2.041 18.154 -6.034 1.00 89.38 98 PRO A C 1
ATOM 797 O O . PRO A 1 98 ? 2.208 19.365 -5.871 1.00 89.38 98 PRO A O 1
ATOM 800 N N . ASP A 1 99 ? 0.851 17.616 -6.277 1.00 94.94 99 ASP A N 1
ATOM 801 C CA . ASP A 1 99 ? -0.382 18.399 -6.286 1.00 94.94 99 ASP A CA 1
ATOM 802 C C . ASP A 1 99 ? -0.786 18.745 -4.833 1.00 94.94 99 ASP A C 1
ATOM 804 O O . ASP A 1 99 ? -1.071 17.847 -4.031 1.00 94.94 99 ASP A O 1
ATOM 808 N N . PRO A 1 100 ? -0.809 20.038 -4.451 1.00 95.81 100 PRO A N 1
ATOM 809 C CA . PRO A 1 100 ? -1.122 20.443 -3.084 1.00 95.81 100 PRO A CA 1
ATOM 810 C C . PRO A 1 100 ? -2.573 20.141 -2.684 1.00 95.81 100 PRO A C 1
ATOM 812 O O . PRO A 1 100 ? -2.827 19.868 -1.509 1.00 95.81 100 PRO A O 1
ATOM 815 N N . THR A 1 101 ? -3.517 20.167 -3.628 1.00 97.50 101 THR A N 1
ATOM 816 C CA . THR A 1 101 ? -4.923 19.841 -3.370 1.00 97.50 101 THR A CA 1
ATOM 817 C C . THR A 1 101 ? -5.086 18.343 -3.156 1.00 97.50 101 THR A C 1
ATOM 819 O O . THR A 1 101 ? -5.721 17.935 -2.183 1.00 97.50 101 THR A O 1
ATOM 822 N N . LEU A 1 102 ? -4.444 17.518 -3.989 1.00 97.44 102 LEU A N 1
ATOM 823 C CA . LEU A 1 102 ? -4.416 16.068 -3.783 1.00 97.44 102 LEU A CA 1
ATOM 824 C C . LEU A 1 102 ? -3.807 15.724 -2.424 1.00 97.44 102 LEU A C 1
ATOM 826 O O . LEU A 1 102 ? -4.396 14.956 -1.666 1.00 97.44 102 LEU A O 1
ATOM 830 N N . LYS A 1 103 ? -2.671 16.341 -2.074 1.00 97.69 103 LYS A N 1
ATOM 831 C CA . LYS A 1 103 ? -2.031 16.152 -0.767 1.00 97.69 103 LYS A CA 1
ATOM 832 C C . LYS A 1 103 ? -2.977 16.480 0.385 1.00 97.69 103 LYS A C 1
ATOM 834 O O . LYS A 1 103 ? -3.022 15.750 1.372 1.00 97.69 103 LYS A O 1
ATOM 839 N N . GLN A 1 104 ? -3.708 17.590 0.291 1.00 98.44 104 GLN A N 1
ATOM 840 C CA . GLN A 1 104 ? -4.662 17.980 1.326 1.00 98.44 104 GLN A CA 1
ATOM 841 C C . GLN A 1 104 ? -5.781 16.941 1.476 1.00 98.44 104 GLN A C 1
ATOM 843 O O . GLN A 1 104 ? -6.116 16.570 2.604 1.00 98.44 104 GLN A O 1
ATOM 848 N N . ASN A 1 105 ? -6.326 16.448 0.364 1.00 98.38 105 ASN A N 1
ATOM 849 C CA . ASN A 1 105 ? -7.368 15.422 0.379 1.00 98.38 105 ASN A CA 1
ATOM 850 C C . ASN A 1 105 ? -6.851 14.091 0.940 1.00 98.38 105 ASN A C 1
ATOM 852 O O . ASN A 1 105 ? -7.501 13.501 1.801 1.00 98.38 105 ASN A O 1
ATOM 856 N N . PHE A 1 106 ? -5.646 13.678 0.536 1.00 98.75 106 PHE A N 1
ATOM 857 C CA . PHE A 1 106 ? -4.942 12.521 1.082 1.00 98.75 106 PHE A CA 1
ATOM 858 C C . PHE A 1 106 ? -4.796 12.616 2.609 1.00 98.75 106 PHE A C 1
ATOM 860 O O . PHE A 1 106 ? -5.266 11.740 3.330 1.00 98.75 106 PHE A O 1
ATOM 867 N N . GLU A 1 107 ? -4.222 13.705 3.129 1.00 98.62 107 GLU A N 1
ATOM 868 C CA . GLU A 1 107 ? -4.032 13.876 4.579 1.00 98.62 107 GLU A CA 1
ATOM 869 C C . GLU A 1 107 ? -5.359 13.968 5.348 1.00 98.62 107 GLU A C 1
ATOM 871 O O . GLU A 1 107 ? -5.453 13.496 6.485 1.00 98.62 107 GLU A O 1
ATOM 876 N N . THR A 1 108 ? -6.396 14.544 4.733 1.00 98.69 108 THR A N 1
ATOM 877 C CA . THR A 1 108 ? -7.752 14.585 5.303 1.00 98.69 108 THR A CA 1
ATOM 878 C C . THR A 1 108 ? -8.326 13.176 5.440 1.00 98.69 108 THR A C 1
ATOM 880 O O . THR A 1 108 ? -8.848 12.828 6.500 1.00 98.69 108 THR A O 1
ATOM 883 N N . ALA A 1 109 ? -8.190 12.348 4.402 1.00 98.69 109 ALA A N 1
ATOM 884 C CA . ALA A 1 109 ? -8.649 10.965 4.406 1.00 98.69 109 ALA A CA 1
ATOM 885 C C . ALA A 1 109 ? -7.879 10.115 5.435 1.00 98.69 109 ALA A C 1
ATOM 887 O O . ALA A 1 109 ? -8.502 9.435 6.249 1.00 98.69 109 ALA A O 1
ATOM 888 N N . ILE A 1 110 ? -6.548 10.244 5.502 1.00 98.75 110 ILE A N 1
ATOM 889 C CA . ILE A 1 110 ? -5.715 9.587 6.526 1.00 98.75 110 ILE A CA 1
ATOM 890 C C . ILE A 1 110 ? -6.154 9.979 7.942 1.00 98.75 110 ILE A C 1
ATOM 892 O O . ILE A 1 110 ? -6.382 9.116 8.787 1.00 98.75 110 ILE A O 1
ATOM 896 N N . THR A 1 111 ? -6.312 11.279 8.202 1.00 98.62 111 THR A N 1
ATOM 897 C CA . THR A 1 111 ? -6.713 11.781 9.525 1.00 98.62 111 THR A CA 1
ATOM 898 C C . THR A 1 111 ? -8.096 11.269 9.917 1.00 98.62 111 THR A C 1
ATOM 900 O O . THR A 1 111 ? -8.306 10.867 11.059 1.00 98.62 111 THR A O 1
ATOM 903 N N . ARG A 1 112 ? -9.035 11.231 8.965 1.00 98.50 112 ARG A N 1
ATOM 904 C CA . ARG A 1 112 ? -10.373 10.681 9.192 1.00 98.50 112 ARG A CA 1
ATOM 905 C C . ARG A 1 112 ? -10.332 9.184 9.491 1.00 98.50 112 ARG A C 1
ATOM 907 O O . ARG A 1 112 ? -11.032 8.749 10.395 1.00 98.50 112 ARG A O 1
ATOM 914 N N . SER A 1 113 ? -9.529 8.415 8.757 1.00 98.56 113 SER A N 1
ATOM 915 C CA . SER A 1 113 ? -9.367 6.976 8.984 1.00 98.56 113 SER A CA 1
ATOM 916 C C . SER A 1 113 ? -8.878 6.673 10.392 1.00 98.56 113 SER A C 1
ATOM 918 O O . SER A 1 113 ? -9.490 5.862 11.078 1.00 98.56 113 SER A O 1
ATOM 920 N N . ILE A 1 114 ? -7.807 7.340 10.826 1.00 98.44 114 ILE A N 1
ATOM 921 C CA . ILE A 1 114 ? -7.240 7.152 12.167 1.00 98.44 114 ILE A CA 1
ATOM 922 C C . ILE A 1 114 ? -8.268 7.566 13.227 1.00 98.44 114 ILE A C 1
ATOM 924 O O . ILE A 1 114 ? -8.564 6.796 14.130 1.00 98.44 114 ILE A O 1
ATOM 928 N N . GLY A 1 115 ? -8.910 8.728 13.056 1.00 98.25 115 GLY A N 1
ATOM 929 C CA . GLY A 1 115 ? -9.921 9.196 14.005 1.00 98.25 115 GLY A CA 1
ATOM 930 C C . GLY A 1 115 ? -11.146 8.281 14.121 1.00 98.25 115 GLY A C 1
ATOM 931 O O . GLY A 1 115 ? -11.733 8.209 15.194 1.00 98.25 115 GLY A O 1
ATOM 932 N N . LEU A 1 116 ? -11.542 7.580 13.051 1.00 97.94 116 LEU A N 1
ATOM 933 C CA . LEU A 1 116 ? -12.599 6.562 13.110 1.00 97.94 116 LEU A CA 1
ATOM 934 C C . LEU A 1 116 ? -12.111 5.264 13.767 1.00 97.94 116 LEU A C 1
ATOM 936 O O . LEU A 1 116 ? -12.857 4.665 14.541 1.00 97.94 116 LEU A O 1
ATOM 940 N N . ALA A 1 117 ? -10.870 4.854 13.496 1.00 97.50 117 ALA A N 1
ATOM 941 C CA . ALA A 1 117 ? -10.267 3.677 14.113 1.00 97.50 117 ALA A CA 1
ATOM 942 C C . ALA A 1 117 ? -10.173 3.829 15.644 1.00 97.50 117 ALA A C 1
ATOM 944 O O . ALA A 1 117 ? -10.522 2.904 16.378 1.00 97.50 117 ALA A O 1
ATOM 945 N N . ASP A 1 118 ? -9.836 5.031 16.123 1.00 96.94 118 ASP A N 1
ATOM 946 C CA . ASP A 1 118 ? -9.765 5.374 17.550 1.00 96.94 118 ASP A CA 1
ATOM 947 C C . ASP A 1 118 ? -11.105 5.209 18.293 1.00 96.94 118 ASP A C 1
ATOM 949 O O . ASP A 1 118 ? -11.126 5.035 19.513 1.00 96.94 118 ASP A O 1
ATOM 953 N N . LEU A 1 119 ? -12.242 5.252 17.585 1.00 96.25 119 LEU A N 1
ATOM 954 C CA . LEU A 1 119 ? -13.565 5.054 18.192 1.00 96.25 119 LEU A CA 1
ATOM 955 C C . LEU A 1 119 ? -13.845 3.585 18.521 1.00 96.25 119 LEU A C 1
ATOM 957 O O . LEU A 1 119 ? -14.700 3.293 19.358 1.00 96.25 119 LEU A O 1
ATOM 961 N N . THR A 1 120 ? -13.162 2.662 17.843 1.00 92.94 120 THR A N 1
ATOM 962 C CA . THR A 1 120 ? -13.379 1.215 17.960 1.00 92.94 120 THR A CA 1
ATOM 963 C C . THR A 1 120 ? -12.042 0.461 17.936 1.00 92.94 120 THR A C 1
ATOM 965 O O . THR A 1 120 ? -11.829 -0.393 17.080 1.00 92.94 120 THR A O 1
ATOM 968 N N . PRO A 1 121 ? -11.126 0.729 18.886 1.00 91.25 121 PRO A N 1
ATOM 969 C CA . PRO A 1 121 ? -9.754 0.211 18.845 1.00 91.25 121 PRO A CA 1
ATOM 970 C C . PRO A 1 121 ? -9.660 -1.317 18.981 1.00 91.25 121 PRO A C 1
ATOM 972 O O . PRO A 1 121 ? -8.636 -1.906 18.644 1.00 91.25 121 PRO A O 1
ATOM 975 N N . GLU A 1 122 ? -10.717 -1.971 19.468 1.00 89.25 122 GLU A N 1
ATOM 976 C CA . GLU A 1 122 ? -10.800 -3.433 19.561 1.00 89.25 122 GLU A CA 1
ATOM 977 C C . GLU A 1 122 ? -11.254 -4.096 18.251 1.00 89.25 122 GLU A C 1
ATOM 979 O O . GLU A 1 122 ? -11.099 -5.307 18.101 1.00 89.25 122 GLU A O 1
ATOM 984 N N . ASP A 1 123 ? -11.799 -3.330 17.298 1.00 91.88 123 ASP A N 1
ATOM 985 C CA . ASP A 1 123 ? -12.180 -3.850 15.985 1.00 91.88 123 ASP A CA 1
ATOM 986 C C . ASP A 1 123 ? -10.910 -4.117 15.150 1.00 91.88 123 ASP A C 1
ATOM 988 O O . ASP A 1 123 ? -10.100 -3.203 14.938 1.00 91.88 123 ASP A O 1
ATOM 992 N N . PRO A 1 124 ? -10.695 -5.346 14.645 1.00 93.38 124 PRO A N 1
ATOM 993 C CA . PRO A 1 124 ? -9.561 -5.632 13.774 1.00 93.38 124 PRO A CA 1
ATOM 994 C C . PRO A 1 124 ? -9.537 -4.773 12.500 1.00 93.38 124 PRO A C 1
ATOM 996 O O . PRO A 1 124 ? -8.449 -4.447 12.020 1.00 93.38 124 PRO A O 1
ATOM 999 N N . ASN A 1 125 ? -10.690 -4.335 11.979 1.00 92.62 125 ASN A N 1
ATOM 1000 C CA . ASN A 1 125 ? -10.747 -3.412 10.843 1.00 92.62 125 ASN A CA 1
ATOM 1001 C C . ASN A 1 125 ? -10.233 -2.016 11.199 1.00 92.62 125 ASN A C 1
ATOM 1003 O O . ASN A 1 125 ? -9.614 -1.375 10.352 1.00 92.62 125 ASN A O 1
ATOM 1007 N N . SER A 1 126 ? -10.410 -1.565 12.441 1.00 96.06 126 SER A N 1
ATOM 1008 C CA . SER A 1 126 ? -9.842 -0.304 12.929 1.00 96.06 126 SER A CA 1
ATOM 1009 C C . SER A 1 126 ? -8.324 -0.365 12.987 1.00 96.06 126 SER A C 1
ATOM 1011 O O . SER A 1 126 ? -7.656 0.492 12.408 1.00 96.06 126 SER A O 1
ATOM 1013 N N . LYS A 1 127 ? -7.768 -1.438 13.563 1.00 96.38 127 LYS A N 1
ATOM 1014 C CA . LYS A 1 127 ? -6.311 -1.662 13.567 1.00 96.38 127 LYS A CA 1
ATOM 1015 C C . LYS A 1 127 ? -5.752 -1.782 12.151 1.00 96.38 127 LYS A C 1
ATOM 1017 O O . LYS A 1 127 ? -4.687 -1.243 11.856 1.00 96.38 127 LYS A O 1
ATOM 1022 N N . PHE A 1 128 ? -6.465 -2.475 11.260 1.00 97.62 128 PHE A N 1
ATOM 1023 C CA . PHE A 1 128 ? -6.049 -2.618 9.868 1.00 97.62 128 PHE A CA 1
ATOM 1024 C C . PHE A 1 128 ? -6.107 -1.286 9.101 1.00 97.62 128 PHE A C 1
ATOM 1026 O O . PHE A 1 128 ? -5.185 -0.976 8.347 1.00 97.62 128 PHE A O 1
ATOM 1033 N N . ALA A 1 129 ? -7.137 -0.466 9.324 1.00 98.00 129 ALA A N 1
ATOM 1034 C CA . ALA A 1 129 ? -7.252 0.860 8.726 1.00 98.00 129 ALA A CA 1
ATOM 1035 C C . ALA A 1 129 ? -6.144 1.808 9.209 1.00 98.00 129 ALA A C 1
ATOM 1037 O O . ALA A 1 129 ? -5.548 2.514 8.399 1.00 98.00 129 ALA A O 1
ATOM 1038 N N . GLU A 1 130 ? -5.823 1.792 10.505 1.00 98.19 130 GLU A N 1
ATOM 1039 C CA . GLU A 1 130 ? -4.728 2.580 11.083 1.00 98.19 130 GLU A CA 1
ATOM 1040 C C . GLU A 1 130 ? -3.363 2.141 10.524 1.00 98.19 130 GLU A C 1
ATOM 1042 O O . GLU A 1 130 ? -2.566 2.974 10.082 1.00 98.19 130 GLU A O 1
ATOM 1047 N N . LEU A 1 131 ? -3.121 0.826 10.446 1.00 97.50 131 LEU A N 1
ATOM 1048 C CA . LEU A 1 131 ? -1.944 0.246 9.792 1.00 97.50 131 LEU A CA 1
ATOM 1049 C C . LEU A 1 131 ? -1.814 0.759 8.356 1.00 97.50 131 LEU A C 1
ATOM 1051 O O . LEU A 1 131 ? -0.745 1.239 7.967 1.00 97.50 131 LEU A O 1
ATOM 1055 N N . LEU A 1 132 ? -2.894 0.665 7.574 1.00 98.00 132 LEU A N 1
ATOM 1056 C CA . LEU A 1 132 ? -2.912 1.094 6.181 1.00 98.00 132 LEU A CA 1
ATOM 1057 C C . LEU A 1 132 ? -2.643 2.599 6.073 1.00 98.00 132 LEU A C 1
ATOM 1059 O O . LEU A 1 132 ? -1.830 3.016 5.253 1.00 98.00 132 LEU A O 1
ATOM 1063 N N . ALA A 1 133 ? -3.252 3.406 6.938 1.00 98.69 133 ALA A N 1
ATOM 1064 C CA . ALA A 1 133 ? -3.067 4.848 6.978 1.00 98.69 133 ALA A CA 1
ATOM 1065 C C . ALA A 1 133 ? -1.596 5.246 7.229 1.00 98.69 133 ALA A C 1
ATOM 1067 O O . ALA A 1 133 ? -1.034 6.068 6.497 1.00 98.69 133 ALA A O 1
ATOM 1068 N N . HIS A 1 134 ? -0.933 4.618 8.203 1.00 98.56 134 HIS A N 1
ATOM 1069 C CA . HIS A 1 134 ? 0.494 4.840 8.456 1.00 98.56 134 HIS A CA 1
ATOM 1070 C C . HIS A 1 134 ? 1.381 4.353 7.300 1.00 98.56 134 HIS A C 1
ATOM 1072 O O . HIS A 1 134 ? 2.330 5.042 6.918 1.00 98.56 134 HIS A O 1
ATOM 1078 N N . GLY A 1 135 ? 1.058 3.210 6.686 1.00 96.94 135 GLY A N 1
ATOM 1079 C CA . GLY A 1 135 ? 1.762 2.714 5.498 1.00 96.94 135 GLY A CA 1
ATOM 1080 C C . GLY A 1 135 ? 1.679 3.690 4.319 1.00 96.94 135 GLY A C 1
ATOM 1081 O O . GLY A 1 135 ? 2.701 4.095 3.768 1.00 96.94 135 GLY A O 1
ATOM 1082 N N . LEU A 1 136 ? 0.473 4.161 3.998 1.00 98.31 136 LEU A N 1
ATOM 1083 C CA . LEU A 1 136 ? 0.240 5.136 2.931 1.00 98.31 136 LEU A CA 1
ATOM 1084 C C . LEU A 1 136 ? 0.973 6.460 3.193 1.00 98.31 136 LEU A C 1
ATOM 1086 O O . LEU A 1 136 ? 1.573 7.036 2.283 1.00 98.31 136 LEU A O 1
ATOM 1090 N N . ARG A 1 137 ? 0.962 6.952 4.440 1.00 98.44 137 ARG A N 1
ATOM 1091 C CA . ARG A 1 137 ? 1.689 8.175 4.812 1.00 98.44 137 ARG A CA 1
ATOM 1092 C C . ARG A 1 137 ? 3.204 7.984 4.713 1.00 98.44 137 ARG A C 1
ATOM 1094 O O . ARG A 1 137 ? 3.892 8.890 4.239 1.00 98.44 137 ARG A O 1
ATOM 1101 N N . SER A 1 138 ? 3.726 6.818 5.104 1.00 95.62 138 SER A N 1
ATOM 1102 C CA . SER A 1 138 ? 5.134 6.452 4.892 1.00 95.62 138 SER A CA 1
ATOM 1103 C C . SER A 1 138 ? 5.513 6.551 3.414 1.00 95.62 138 SER A C 1
ATOM 1105 O O . SER A 1 138 ? 6.497 7.212 3.069 1.00 95.62 138 SER A O 1
ATOM 1107 N N . ASP A 1 139 ? 4.706 5.952 2.541 1.00 92.31 139 ASP A N 1
ATOM 1108 C CA . ASP A 1 139 ? 4.956 5.922 1.103 1.00 92.31 139 ASP A CA 1
ATOM 1109 C C . ASP A 1 139 ? 4.901 7.325 0.482 1.00 92.31 139 ASP A C 1
ATOM 1111 O O . ASP A 1 139 ? 5.806 7.694 -0.271 1.00 92.31 139 ASP A O 1
ATOM 1115 N N . TYR A 1 140 ? 3.929 8.163 0.864 1.00 94.81 140 TYR A N 1
ATOM 1116 C CA . TYR A 1 140 ? 3.873 9.565 0.433 1.00 94.81 140 TYR A CA 1
ATOM 1117 C C . TYR A 1 140 ? 5.144 10.332 0.845 1.00 94.81 140 TYR A C 1
ATOM 1119 O O . TYR A 1 140 ? 5.817 10.967 0.026 1.00 94.81 140 TYR A O 1
ATOM 1127 N N . LEU A 1 141 ? 5.527 10.243 2.122 1.00 93.56 141 LEU A N 1
ATOM 1128 C CA . LEU A 1 141 ? 6.705 10.931 2.652 1.00 93.56 141 LEU A CA 1
ATOM 1129 C C . LEU A 1 141 ? 8.001 10.457 1.987 1.00 93.56 141 LEU A C 1
ATOM 1131 O O . LEU A 1 141 ? 8.891 11.267 1.726 1.00 93.56 141 LEU A O 1
ATOM 1135 N N . GLY A 1 142 ? 8.131 9.155 1.736 1.00 88.31 142 GLY A N 1
ATOM 1136 C CA . GLY A 1 142 ? 9.346 8.545 1.204 1.00 88.31 142 GLY A CA 1
ATOM 1137 C C . GLY A 1 142 ? 9.495 8.706 -0.306 1.00 88.31 142 GLY A C 1
ATOM 1138 O O . GLY A 1 142 ? 10.580 9.054 -0.778 1.00 88.31 142 GLY A O 1
ATOM 1139 N N . LEU A 1 143 ? 8.422 8.466 -1.060 1.00 85.62 143 LEU A N 1
ATOM 1140 C CA . LEU A 1 143 ? 8.462 8.402 -2.521 1.00 85.62 143 LEU A CA 1
ATOM 1141 C C . LEU A 1 143 ? 8.211 9.763 -3.174 1.00 85.62 143 LEU A C 1
ATOM 1143 O O . LEU A 1 143 ? 8.850 10.049 -4.189 1.00 85.62 143 LEU A O 1
ATOM 1147 N N . ILE A 1 144 ? 7.391 10.626 -2.561 1.00 88.94 144 ILE A N 1
ATOM 1148 C CA . ILE A 1 144 ? 7.052 11.954 -3.093 1.00 88.94 144 ILE A CA 1
ATOM 1149 C C . ILE A 1 144 ? 7.877 13.052 -2.409 1.00 88.94 144 ILE A C 1
ATOM 1151 O O . ILE A 1 144 ? 8.620 13.769 -3.078 1.00 88.94 144 ILE A O 1
ATOM 1155 N N . GLU A 1 145 ? 7.804 13.180 -1.078 1.00 89.94 145 GLU A N 1
ATOM 1156 C CA . GLU A 1 145 ? 8.477 14.286 -0.361 1.00 89.94 145 GLU A CA 1
ATOM 1157 C C . GLU A 1 145 ? 9.963 14.030 -0.060 1.00 89.94 145 GLU A C 1
ATOM 1159 O O . GLU A 1 145 ? 10.670 14.935 0.387 1.00 89.94 145 GLU A O 1
ATOM 1164 N N . LYS A 1 146 ? 10.443 12.798 -0.269 1.00 86.56 146 LYS A N 1
ATOM 1165 C CA . LYS A 1 146 ? 11.806 12.341 0.061 1.00 86.56 146 LYS A CA 1
ATOM 1166 C C . LYS A 1 146 ? 12.210 12.613 1.528 1.00 86.56 146 LYS A C 1
ATOM 1168 O O . LYS A 1 146 ? 13.388 12.758 1.860 1.00 86.56 146 LYS A O 1
ATOM 1173 N N . ARG A 1 147 ? 11.238 12.635 2.448 1.00 89.62 147 ARG A N 1
ATOM 1174 C CA . ARG A 1 147 ? 11.417 12.809 3.902 1.00 89.62 147 ARG A CA 1
ATOM 1175 C C . ARG A 1 147 ? 11.629 11.462 4.590 1.00 89.62 147 ARG A C 1
ATOM 1177 O O . ARG A 1 147 ? 10.821 11.025 5.407 1.00 89.62 147 ARG A O 1
ATOM 1184 N N . TYR A 1 148 ? 12.749 10.811 4.286 1.00 85.25 148 TYR A N 1
ATOM 1185 C CA . TYR A 1 148 ? 13.005 9.416 4.671 1.00 85.25 148 TYR A CA 1
ATOM 1186 C C . TYR A 1 148 ? 12.926 9.129 6.175 1.00 85.25 148 TYR A C 1
ATOM 1188 O O . TYR A 1 148 ? 12.429 8.079 6.563 1.00 85.25 148 TYR A O 1
ATOM 1196 N N . ALA A 1 149 ? 13.375 10.050 7.035 1.00 87.50 149 ALA A N 1
ATOM 1197 C CA . ALA A 1 149 ? 13.289 9.857 8.486 1.00 87.50 149 ALA A CA 1
ATOM 1198 C C . ALA A 1 149 ? 11.834 9.843 8.986 1.00 87.50 149 ALA A C 1
ATOM 1200 O O . ALA A 1 149 ? 11.484 9.046 9.854 1.00 87.50 149 ALA A O 1
ATOM 1201 N N . ALA A 1 150 ? 10.984 10.706 8.419 1.00 92.62 150 ALA A N 1
ATOM 1202 C CA . ALA A 1 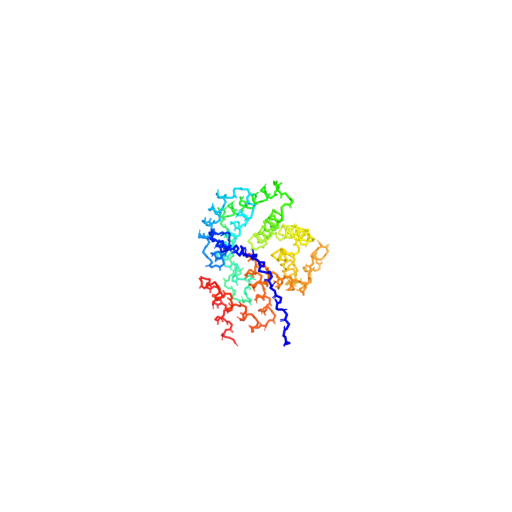150 ? 9.562 10.737 8.740 1.00 92.62 150 ALA A CA 1
ATOM 1203 C C . ALA A 1 150 ? 8.854 9.496 8.176 1.00 92.62 150 ALA A C 1
ATOM 1205 O O . ALA A 1 150 ? 8.132 8.838 8.913 1.00 92.62 150 ALA A O 1
ATOM 1206 N N . ALA A 1 151 ? 9.150 9.119 6.927 1.00 90.06 151 ALA A N 1
ATOM 1207 C CA . ALA A 1 151 ? 8.639 7.890 6.318 1.00 90.06 151 ALA A CA 1
ATOM 1208 C C . ALA A 1 151 ? 8.981 6.648 7.159 1.00 90.06 151 ALA A C 1
ATOM 1210 O O . ALA A 1 151 ? 8.111 5.859 7.506 1.00 90.06 151 ALA A O 1
ATOM 1211 N N . PHE A 1 152 ? 10.239 6.524 7.592 1.00 87.44 152 PHE A N 1
ATOM 1212 C CA . PHE A 1 152 ? 10.683 5.414 8.436 1.00 87.44 152 PHE A CA 1
ATOM 1213 C C . PHE A 1 152 ? 9.945 5.358 9.780 1.00 87.44 152 PHE A C 1
ATOM 1215 O O . PHE A 1 152 ? 9.654 4.271 10.273 1.00 87.44 152 PHE A O 1
ATOM 1222 N N . LYS A 1 153 ? 9.612 6.511 10.375 1.00 92.88 153 LYS A N 1
ATOM 1223 C CA . LYS A 1 153 ? 8.809 6.559 11.604 1.00 92.88 153 LYS A CA 1
ATOM 1224 C C . LYS A 1 153 ? 7.403 5.999 11.371 1.00 92.88 153 LYS A C 1
ATOM 1226 O O . LYS A 1 153 ? 6.973 5.159 12.153 1.00 92.88 153 LYS A O 1
ATOM 1231 N N . GLU A 1 154 ? 6.724 6.435 10.313 1.00 96.69 154 GLU A N 1
ATOM 1232 C CA . GLU A 1 154 ? 5.385 5.948 9.948 1.00 96.69 154 GLU A CA 1
ATOM 1233 C C . GLU A 1 154 ? 5.397 4.438 9.656 1.00 96.69 154 GLU A C 1
ATOM 1235 O O . GLU A 1 154 ? 4.569 3.695 10.178 1.00 96.69 154 GLU A O 1
ATOM 1240 N N . MET A 1 155 ? 6.403 3.956 8.920 1.00 91.44 155 MET A N 1
ATOM 1241 C CA . MET A 1 155 ? 6.560 2.532 8.614 1.00 91.44 155 MET A CA 1
ATOM 1242 C C . MET A 1 155 ? 6.694 1.665 9.872 1.00 91.44 155 MET A C 1
ATOM 1244 O O . MET A 1 155 ? 6.081 0.603 9.948 1.00 91.44 155 MET A O 1
ATOM 1248 N N . LYS A 1 156 ? 7.442 2.116 10.889 1.00 91.62 156 LYS A N 1
ATOM 1249 C CA . LYS A 1 156 ? 7.537 1.386 12.165 1.00 91.62 156 LYS A CA 1
ATOM 1250 C C . LYS A 1 156 ? 6.209 1.305 12.903 1.00 91.62 156 LYS A C 1
ATOM 1252 O O . LYS A 1 156 ? 5.933 0.281 13.521 1.00 91.62 156 LYS A O 1
ATOM 1257 N N . VAL A 1 157 ? 5.412 2.375 12.867 1.00 96.00 157 VAL A N 1
ATOM 1258 C CA . VAL A 1 157 ? 4.076 2.368 13.476 1.00 96.00 157 VAL A CA 1
ATOM 1259 C C . VAL A 1 157 ? 3.203 1.336 12.765 1.00 96.00 157 VAL A C 1
ATOM 1261 O O . VAL A 1 157 ? 2.660 0.452 13.424 1.00 96.00 157 VAL A O 1
ATOM 1264 N N . ALA A 1 158 ? 3.170 1.358 11.428 1.00 96.38 158 ALA A N 1
ATOM 1265 C CA . ALA A 1 158 ? 2.443 0.367 10.633 1.00 96.38 158 ALA A CA 1
ATOM 1266 C C . ALA A 1 158 ? 2.903 -1.074 10.927 1.00 96.38 158 ALA A C 1
ATOM 1268 O O . ALA A 1 158 ? 2.076 -1.976 11.059 1.00 96.38 158 ALA A O 1
ATOM 1269 N N . ARG A 1 159 ? 4.213 -1.300 11.088 1.00 93.44 159 ARG A N 1
ATOM 1270 C CA . ARG A 1 159 ? 4.759 -2.613 11.454 1.00 93.44 159 ARG A CA 1
ATOM 1271 C C . ARG A 1 159 ? 4.298 -3.068 12.843 1.00 93.44 159 ARG A C 1
ATOM 1273 O O . ARG A 1 159 ? 3.841 -4.196 12.985 1.00 93.44 159 ARG A O 1
ATOM 1280 N N . GLY A 1 160 ? 4.362 -2.196 13.849 1.00 95.00 160 GLY A N 1
ATOM 1281 C CA . GLY A 1 160 ? 3.890 -2.519 15.198 1.00 95.00 160 GLY A CA 1
ATOM 1282 C C . GLY A 1 160 ? 2.391 -2.839 15.241 1.00 95.00 160 GLY A C 1
ATOM 1283 O O . GLY A 1 160 ? 1.984 -3.779 15.922 1.00 95.00 160 GLY A O 1
ATOM 1284 N N . LEU A 1 161 ? 1.576 -2.105 14.476 1.00 96.69 161 LEU A N 1
ATOM 1285 C CA . LEU A 1 161 ? 0.144 -2.383 14.317 1.00 96.69 161 LEU A CA 1
ATOM 1286 C C . LEU A 1 161 ? -0.098 -3.720 13.602 1.00 96.69 161 LEU A C 1
ATOM 1288 O O . LEU A 1 161 ? -0.963 -4.488 14.017 1.00 96.69 161 LEU A O 1
ATOM 1292 N N . SER A 1 162 ? 0.696 -4.031 12.573 1.00 96.75 162 SER A N 1
ATOM 1293 C CA . SER A 1 162 ? 0.658 -5.317 11.865 1.00 96.75 162 SER A CA 1
ATOM 1294 C C . SER A 1 162 ? 0.927 -6.491 12.799 1.00 96.75 162 SER A C 1
ATOM 1296 O O . SER A 1 162 ? 0.142 -7.435 12.833 1.00 96.75 162 SER A O 1
ATOM 1298 N N . GLU A 1 163 ? 1.989 -6.417 13.602 1.00 95.25 163 GLU A N 1
ATOM 1299 C CA . GLU A 1 163 ? 2.342 -7.474 14.552 1.00 95.25 163 GLU A CA 1
ATOM 1300 C C . GLU A 1 163 ? 1.239 -7.686 15.598 1.00 95.25 163 GLU A C 1
ATOM 1302 O O . GLU A 1 163 ? 0.869 -8.826 15.876 1.00 95.25 163 GLU A O 1
ATOM 1307 N N . GLN A 1 164 ? 0.661 -6.603 16.128 1.00 95.75 164 GLN A N 1
ATOM 1308 C CA . GLN A 1 164 ? -0.461 -6.681 17.068 1.00 95.75 164 GLN A CA 1
ATOM 1309 C C . GLN A 1 164 ? -1.716 -7.287 16.432 1.00 95.75 164 GLN A C 1
ATOM 1311 O O . GLN A 1 164 ? -2.360 -8.143 17.040 1.00 95.75 164 GLN A O 1
ATOM 1316 N N . LEU A 1 165 ? -2.064 -6.859 15.215 1.00 96.50 165 LEU A N 1
ATOM 1317 C CA . LEU A 1 165 ? -3.225 -7.367 14.492 1.00 96.50 165 LEU A CA 1
ATOM 1318 C C . LEU A 1 165 ? -3.060 -8.855 14.178 1.00 96.50 165 LEU A C 1
ATOM 1320 O O . LEU A 1 165 ? -3.947 -9.634 14.495 1.00 96.50 165 LEU A O 1
ATOM 1324 N N . LEU A 1 166 ? -1.916 -9.269 13.635 1.00 96.19 166 LEU A N 1
ATOM 1325 C CA . LEU A 1 166 ? -1.652 -10.661 13.257 1.00 96.19 166 LEU A CA 1
ATOM 1326 C C . LEU A 1 166 ? -1.516 -11.602 14.458 1.00 96.19 166 LEU A C 1
ATOM 1328 O O . LEU A 1 166 ? -1.793 -12.794 14.326 1.00 96.19 166 LEU A O 1
ATOM 1332 N N . ALA A 1 167 ? -1.101 -11.092 15.621 1.00 96.00 167 ALA A N 1
ATOM 1333 C CA . ALA A 1 167 ? -1.071 -11.874 16.854 1.00 96.00 167 ALA A CA 1
ATOM 1334 C C . ALA A 1 167 ? -2.483 -12.247 17.340 1.00 96.00 167 ALA A C 1
ATOM 1336 O O . ALA A 1 167 ? -2.672 -13.339 17.872 1.00 96.00 167 ALA A O 1
ATOM 1337 N N . ALA A 1 168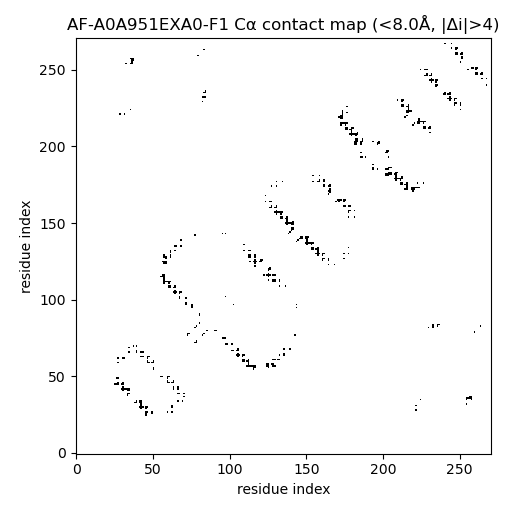 ? -3.461 -11.356 17.155 1.00 94.56 168 ALA A N 1
ATOM 1338 C CA . ALA A 1 168 ? -4.855 -11.586 17.539 1.00 94.56 168 ALA A CA 1
ATOM 1339 C C . ALA A 1 168 ? -5.691 -12.229 16.415 1.00 94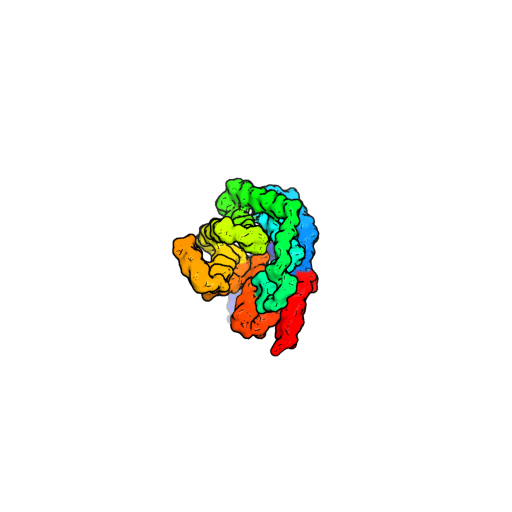.56 168 ALA A C 1
ATOM 1341 O O . ALA A 1 168 ? -6.551 -13.064 16.686 1.00 94.56 168 ALA A O 1
ATOM 1342 N N . HIS A 1 169 ? -5.409 -11.854 15.169 1.00 94.75 169 HIS A N 1
ATOM 1343 C CA . HIS A 1 169 ? -6.175 -12.172 13.967 1.00 94.75 169 HIS A CA 1
ATOM 1344 C C . HIS A 1 169 ? -5.238 -12.622 12.833 1.00 94.75 169 HIS A C 1
ATOM 1346 O O . HIS A 1 169 ? -4.991 -11.879 11.875 1.00 94.75 169 HIS A O 1
ATOM 1352 N N . PRO A 1 170 ? -4.659 -13.835 12.923 1.00 93.81 170 PRO A N 1
ATOM 1353 C CA . PRO A 1 170 ? -3.699 -14.341 11.938 1.00 93.81 170 PRO A CA 1
ATOM 1354 C C . PRO A 1 170 ? -4.285 -14.505 10.523 1.00 93.81 170 PRO A C 1
ATOM 1356 O O . PRO A 1 170 ? -3.532 -14.664 9.559 1.00 93.81 170 PRO A O 1
ATOM 1359 N N . GLU A 1 171 ? -5.611 -14.473 10.382 1.00 90.75 171 GLU A N 1
ATOM 1360 C CA . GLU A 1 171 ? -6.343 -14.485 9.116 1.00 90.75 171 GLU A CA 1
ATOM 1361 C C . GLU A 1 171 ? -6.242 -13.174 8.318 1.00 90.75 171 GLU A C 1
ATOM 1363 O O . GLU A 1 171 ? -6.460 -13.204 7.106 1.00 90.75 171 GLU A O 1
ATOM 1368 N N . TYR A 1 172 ? -5.855 -12.049 8.940 1.00 94.56 172 TYR A N 1
ATOM 1369 C CA . TYR A 1 172 ? -5.678 -10.749 8.271 1.00 94.56 172 TYR A CA 1
ATOM 1370 C C . TYR A 1 172 ? -4.397 -10.719 7.426 1.00 94.56 172 TYR A C 1
ATOM 1372 O O . TYR A 1 172 ? -3.441 -9.994 7.698 1.00 94.56 172 TYR A O 1
ATOM 1380 N N . ALA A 1 173 ? -4.358 -11.516 6.360 1.00 95.69 173 ALA A N 1
ATOM 1381 C CA . ALA A 1 173 ? -3.164 -11.697 5.539 1.00 95.69 173 ALA A CA 1
ATOM 1382 C C . ALA A 1 173 ? -2.677 -10.412 4.842 1.00 95.69 173 ALA A C 1
ATOM 1384 O O . ALA A 1 173 ? -1.483 -10.289 4.553 1.00 95.69 173 ALA A O 1
ATOM 1385 N N . ASP A 1 174 ? -3.566 -9.441 4.612 1.00 95.81 174 ASP A N 1
ATOM 1386 C CA . ASP A 1 174 ? -3.183 -8.112 4.125 1.00 95.81 174 ASP A CA 1
ATOM 1387 C C . ASP A 1 174 ? -2.254 -7.378 5.099 1.00 95.81 174 ASP A C 1
ATOM 1389 O O . ASP A 1 174 ? -1.380 -6.635 4.660 1.00 95.81 174 ASP A O 1
ATOM 1393 N N . ALA A 1 175 ? -2.351 -7.633 6.407 1.00 97.06 175 ALA A N 1
ATOM 1394 C CA . ALA A 1 175 ? -1.499 -6.990 7.403 1.00 97.06 175 ALA A CA 1
ATOM 1395 C C . ALA A 1 175 ? -0.017 -7.377 7.261 1.00 97.06 175 ALA A C 1
ATOM 1397 O O . ALA A 1 175 ? 0.852 -6.600 7.660 1.00 97.06 175 ALA A O 1
ATOM 1398 N N . TRP A 1 176 ? 0.305 -8.518 6.632 1.00 96.75 176 TRP A N 1
ATOM 1399 C CA . TRP A 1 176 ? 1.693 -8.902 6.341 1.00 96.75 176 TRP A CA 1
ATOM 1400 C C . TRP A 1 176 ? 2.401 -7.942 5.376 1.00 96.75 176 TRP A C 1
ATOM 1402 O O . TRP A 1 176 ? 3.635 -7.946 5.329 1.00 96.75 176 TRP A O 1
ATOM 1412 N N . ILE A 1 177 ? 1.660 -7.083 4.660 1.00 94.31 177 ILE A N 1
ATOM 1413 C CA . ILE A 1 177 ? 2.235 -6.101 3.738 1.00 94.31 177 ILE A CA 1
ATOM 1414 C C . ILE A 1 177 ? 3.239 -5.184 4.441 1.00 94.31 177 ILE A C 1
ATOM 1416 O O . ILE A 1 177 ? 4.281 -4.891 3.867 1.00 94.31 177 ILE A O 1
ATOM 1420 N N . ALA A 1 178 ? 2.973 -4.778 5.689 1.00 91.62 178 ALA A N 1
ATOM 1421 C CA . ALA A 1 178 ? 3.812 -3.826 6.413 1.00 91.62 178 ALA A CA 1
ATOM 1422 C C . ALA A 1 178 ? 5.193 -4.431 6.703 1.00 91.62 178 ALA A C 1
ATOM 1424 O O . ALA A 1 178 ? 6.222 -3.828 6.401 1.00 91.62 178 ALA A O 1
ATOM 1425 N N . VAL A 1 179 ? 5.209 -5.677 7.190 1.00 89.31 179 VAL A N 1
ATOM 1426 C CA . VAL A 1 179 ? 6.441 -6.444 7.428 1.00 89.31 179 VAL A CA 1
ATOM 1427 C C . VAL A 1 179 ? 7.171 -6.730 6.112 1.00 89.31 179 VAL A C 1
ATOM 1429 O O . VAL A 1 179 ? 8.398 -6.627 6.049 1.00 89.31 179 VAL A O 1
ATOM 1432 N N . GLY A 1 180 ? 6.421 -7.079 5.060 1.00 89.31 180 GLY A N 1
ATOM 1433 C CA . GLY A 1 180 ? 6.950 -7.378 3.730 1.00 89.31 180 GLY A CA 1
ATOM 1434 C C . GLY A 1 180 ? 7.641 -6.180 3.079 1.00 89.31 180 GLY A C 1
ATOM 1435 O O . GLY A 1 180 ? 8.793 -6.288 2.651 1.00 89.31 180 GLY A O 1
ATOM 1436 N N . VAL A 1 181 ? 6.954 -5.035 3.038 1.00 85.38 181 VAL A N 1
ATOM 1437 C CA . VAL A 1 181 ? 7.446 -3.776 2.465 1.00 85.38 181 VAL A CA 1
ATOM 1438 C C . VAL A 1 181 ? 8.659 -3.272 3.231 1.00 85.38 181 VAL A C 1
ATOM 1440 O O . VAL A 1 181 ? 9.663 -2.972 2.591 1.00 85.38 181 VAL A O 1
ATOM 1443 N N . GLU A 1 182 ? 8.620 -3.232 4.567 1.00 82.06 182 GLU A N 1
ATOM 1444 C CA . GLU A 1 182 ? 9.757 -2.767 5.368 1.00 82.06 182 GLU A CA 1
ATOM 1445 C C . GLU A 1 182 ? 11.018 -3.581 5.074 1.00 82.06 182 GLU A C 1
ATOM 1447 O O . GLU A 1 182 ? 12.039 -3.035 4.644 1.00 82.06 182 GLU A O 1
ATOM 1452 N N . ASN A 1 183 ? 10.935 -4.901 5.246 1.00 78.69 183 ASN A N 1
ATOM 1453 C CA . ASN A 1 183 ? 12.090 -5.769 5.076 1.00 78.69 183 ASN A CA 1
ATOM 1454 C C . ASN A 1 183 ? 12.619 -5.732 3.634 1.00 78.69 183 ASN A C 1
ATOM 1456 O O . ASN A 1 183 ? 13.832 -5.676 3.418 1.00 78.69 183 ASN A O 1
ATOM 1460 N N . TYR A 1 184 ? 11.733 -5.702 2.633 1.00 75.06 184 TYR A N 1
ATOM 1461 C CA . TYR A 1 184 ? 12.138 -5.646 1.231 1.00 75.06 184 TYR A CA 1
ATOM 1462 C C . TYR A 1 184 ? 12.737 -4.282 0.847 1.00 75.06 184 TYR A C 1
ATOM 1464 O O . TYR A 1 184 ? 13.863 -4.235 0.342 1.00 75.06 184 TYR A O 1
ATOM 1472 N N . MET A 1 185 ? 12.050 -3.170 1.129 1.00 71.31 185 MET A N 1
ATOM 1473 C CA . MET A 1 185 ? 12.487 -1.815 0.761 1.00 71.31 185 MET A CA 1
ATOM 1474 C C . MET A 1 185 ? 13.780 -1.394 1.458 1.00 71.31 185 MET A C 1
ATOM 1476 O O . MET A 1 185 ? 14.621 -0.725 0.851 1.00 71.31 185 MET A O 1
ATOM 1480 N N . LEU A 1 186 ? 13.985 -1.796 2.714 1.00 66.38 186 LEU A N 1
ATOM 1481 C CA . LEU A 1 186 ? 15.239 -1.510 3.405 1.00 66.38 186 LEU A CA 1
ATOM 1482 C C . LEU A 1 186 ? 16.367 -2.432 2.923 1.00 66.38 186 LEU A C 1
ATOM 1484 O O . LEU A 1 186 ? 17.520 -1.998 2.867 1.00 66.38 186 LEU A O 1
ATOM 1488 N N . SER A 1 187 ? 16.067 -3.667 2.502 1.00 57.91 187 SER A N 1
ATOM 1489 C CA . SER A 1 187 ? 17.089 -4.596 1.996 1.00 57.91 187 SER A CA 1
ATOM 1490 C C . SER A 1 187 ? 17.728 -4.168 0.670 1.00 57.91 187 SER A C 1
ATOM 1492 O O . SER A 1 187 ? 18.884 -4.510 0.425 1.00 57.91 187 SER A O 1
ATOM 1494 N N . VAL A 1 188 ? 17.018 -3.392 -0.158 1.00 63.19 188 VAL A N 1
ATOM 1495 C CA . VAL A 1 188 ? 17.519 -2.913 -1.460 1.00 63.19 188 VAL A CA 1
ATOM 1496 C C . VAL A 1 188 ? 18.381 -1.645 -1.358 1.00 63.19 188 VAL A C 1
ATOM 1498 O O . VAL A 1 188 ? 18.908 -1.179 -2.366 1.00 63.19 188 VAL A O 1
ATOM 1501 N N . LYS A 1 189 ? 18.561 -1.065 -0.159 1.00 63.72 189 LYS A N 1
ATOM 1502 C CA . LYS A 1 189 ? 19.422 0.116 0.038 1.00 63.72 189 LYS A CA 1
ATOM 1503 C C . LYS A 1 189 ? 20.924 -0.247 0.014 1.00 63.72 189 LYS A C 1
ATOM 1505 O O . LYS A 1 189 ? 21.298 -1.361 0.395 1.00 63.72 189 LYS A O 1
ATOM 1510 N N . PRO A 1 190 ? 21.821 0.691 -0.362 1.00 60.97 190 PRO A N 1
ATOM 1511 C CA . PRO A 1 190 ? 23.269 0.471 -0.305 1.00 60.97 190 PRO A CA 1
ATOM 1512 C C . PRO A 1 190 ? 23.748 0.048 1.092 1.00 60.97 190 PRO A C 1
ATOM 1514 O O . PRO A 1 190 ? 23.192 0.471 2.107 1.00 60.97 190 PRO A O 1
ATOM 1517 N N . ALA A 1 191 ? 24.804 -0.769 1.164 1.00 50.47 191 ALA A N 1
ATOM 1518 C CA . ALA A 1 191 ? 25.264 -1.391 2.414 1.00 50.47 191 ALA A CA 1
ATOM 1519 C C . ALA A 1 191 ? 25.500 -0.415 3.596 1.00 50.47 191 ALA A C 1
ATOM 1521 O O . ALA A 1 191 ? 25.054 -0.742 4.698 1.00 50.47 191 ALA A O 1
ATOM 1522 N N . PRO A 1 192 ? 26.091 0.785 3.409 1.00 52.44 192 PRO A N 1
ATOM 1523 C CA . PRO A 1 192 ? 26.248 1.752 4.503 1.00 52.44 192 PRO A CA 1
ATOM 1524 C C . PRO A 1 192 ? 24.911 2.281 5.045 1.00 52.44 192 PRO A C 1
ATOM 1526 O O . PRO A 1 192 ? 24.754 2.468 6.249 1.00 52.44 192 PRO A O 1
ATOM 1529 N N . VAL A 1 193 ? 23.917 2.464 4.167 1.00 65.06 193 VAL A N 1
ATOM 1530 C CA . VAL A 1 193 ? 22.564 2.908 4.541 1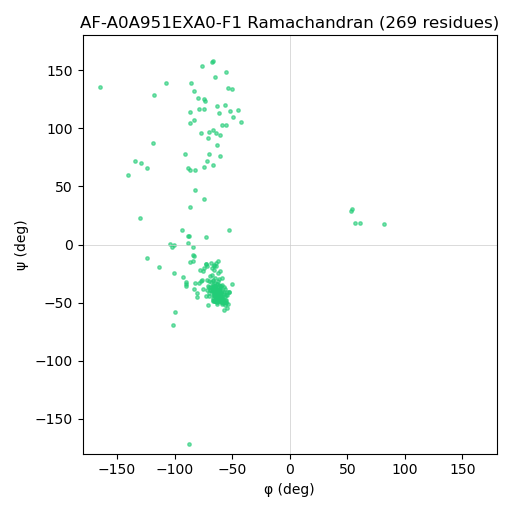.00 65.06 193 VAL A CA 1
ATOM 1531 C C . VAL A 1 193 ? 21.837 1.804 5.309 1.00 65.06 193 VAL A C 1
ATOM 1533 O O . VAL A 1 193 ? 21.223 2.078 6.337 1.00 65.06 193 VAL A O 1
ATOM 1536 N N . ARG A 1 194 ? 21.964 0.541 4.876 1.00 63.94 194 ARG A N 1
ATOM 1537 C CA . ARG A 1 194 ? 21.399 -0.613 5.602 1.00 63.94 194 ARG A CA 1
ATOM 1538 C C . ARG A 1 194 ? 21.957 -0.737 7.013 1.00 63.94 194 ARG A C 1
ATOM 1540 O O . ARG A 1 194 ? 21.201 -0.998 7.941 1.00 63.94 194 ARG A O 1
ATOM 1547 N N . TRP A 1 195 ? 23.263 -0.539 7.187 1.00 58.00 195 TRP A N 1
ATOM 1548 C CA . TRP A 1 195 ? 23.894 -0.581 8.507 1.00 58.00 195 TRP A CA 1
ATOM 1549 C C . TRP A 1 195 ? 23.327 0.491 9.452 1.00 58.00 195 TRP A C 1
ATOM 1551 O O . TRP A 1 195 ? 22.953 0.169 10.578 1.00 58.00 195 TRP A O 1
ATOM 1561 N N . LEU A 1 196 ? 23.163 1.729 8.970 1.00 55.75 196 LEU A N 1
ATOM 1562 C CA . LEU A 1 196 ? 22.570 2.818 9.756 1.00 55.75 196 LEU A CA 1
ATOM 1563 C C . LEU A 1 196 ? 21.107 2.535 10.134 1.00 55.75 196 LEU A C 1
ATOM 1565 O O . LEU A 1 196 ? 20.700 2.770 11.271 1.00 55.75 196 LEU A O 1
ATOM 1569 N N . LEU A 1 197 ? 20.325 1.984 9.202 1.00 62.41 197 LEU A N 1
ATOM 1570 C CA . LEU A 1 197 ? 18.930 1.612 9.446 1.00 62.41 197 LEU A CA 1
ATOM 1571 C C . LEU A 1 197 ? 18.803 0.508 10.502 1.00 62.41 197 LEU A C 1
ATOM 1573 O O . LEU A 1 197 ? 17.942 0.615 11.371 1.00 62.41 197 LEU A O 1
ATOM 1577 N N . ARG A 1 198 ? 19.687 -0.502 10.489 1.00 60.06 198 ARG A N 1
ATOM 1578 C CA . ARG A 1 198 ? 19.705 -1.573 11.506 1.00 60.06 198 ARG A CA 1
ATOM 1579 C C . ARG A 1 198 ? 19.978 -1.035 12.909 1.00 60.06 198 ARG A C 1
ATOM 1581 O O . ARG A 1 198 ? 19.327 -1.465 13.854 1.00 60.06 198 ARG A O 1
ATOM 1588 N N . ILE A 1 199 ? 20.879 -0.059 13.048 1.00 60.12 199 ILE A N 1
ATOM 1589 C CA . ILE A 1 199 ? 21.125 0.626 14.332 1.00 60.12 199 ILE A CA 1
ATOM 1590 C C . ILE A 1 199 ? 19.887 1.410 14.777 1.00 60.12 199 ILE A C 1
ATOM 1592 O O . ILE A 1 199 ? 19.552 1.433 15.957 1.00 60.12 199 ILE A O 1
ATOM 1596 N N . GLY A 1 200 ? 19.169 2.004 13.825 1.00 60.81 200 GLY A N 1
ATOM 1597 C CA . GLY A 1 200 ? 17.878 2.641 14.059 1.00 60.81 200 GLY A CA 1
ATOM 1598 C C . GLY A 1 200 ? 16.720 1.670 14.314 1.00 60.81 200 GLY A C 1
ATOM 1599 O O . GLY A 1 200 ? 15.588 2.141 14.379 1.00 60.81 200 GLY A O 1
ATOM 1600 N N . GLY A 1 201 ? 16.956 0.358 14.437 1.00 61.44 201 GLY A N 1
ATOM 1601 C CA . GLY A 1 201 ? 15.929 -0.663 14.671 1.00 61.44 201 GLY A CA 1
ATOM 1602 C C . GLY A 1 201 ? 15.173 -1.125 13.421 1.00 61.44 201 GLY A C 1
ATOM 1603 O O . GLY A 1 201 ? 14.081 -1.658 13.556 1.00 61.44 201 GLY A O 1
ATOM 1604 N N . GLY A 1 202 ? 15.698 -0.881 12.218 1.00 59.09 202 GLY A N 1
ATOM 1605 C CA . GLY A 1 202 ? 15.119 -1.372 10.965 1.00 59.09 202 GLY A CA 1
ATOM 1606 C C . GLY A 1 202 ? 15.540 -2.808 10.657 1.00 59.09 202 GLY A C 1
ATOM 1607 O O . GLY A 1 202 ? 16.731 -3.138 10.687 1.00 59.09 202 GLY A O 1
ATOM 1608 N N . GLU A 1 203 ? 14.576 -3.654 10.307 1.00 60.94 203 GLU A N 1
ATOM 1609 C CA . GLU A 1 203 ? 14.851 -5.003 9.817 1.00 60.94 203 GLU A CA 1
ATOM 1610 C C . GLU A 1 203 ? 15.098 -5.000 8.303 1.00 60.94 203 GLU A C 1
ATOM 1612 O O . GLU A 1 203 ? 14.468 -4.274 7.542 1.00 60.94 203 GLU A O 1
ATOM 1617 N N . THR A 1 204 ? 16.083 -5.777 7.854 1.00 66.12 204 THR A N 1
ATOM 1618 C CA . THR A 1 204 ? 16.554 -5.780 6.452 1.00 66.12 204 THR A CA 1
ATOM 1619 C C . THR A 1 204 ? 16.627 -7.196 5.882 1.00 66.12 204 THR A C 1
ATOM 1621 O O . THR A 1 204 ? 17.390 -7.451 4.945 1.00 66.12 204 THR A O 1
ATOM 1624 N N . ASP A 1 205 ? 15.874 -8.134 6.464 1.00 80.06 205 ASP A N 1
ATOM 1625 C CA . ASP A 1 205 ? 15.853 -9.518 6.008 1.00 80.06 205 ASP A CA 1
ATOM 1626 C C . ASP A 1 205 ? 15.006 -9.627 4.739 1.00 80.06 205 ASP A C 1
ATOM 1628 O O . ASP A 1 205 ? 13.782 -9.757 4.758 1.00 80.06 205 ASP A O 1
ATOM 1632 N N . ARG A 1 206 ? 15.694 -9.578 3.599 1.00 79.81 206 ARG A N 1
ATOM 1633 C CA 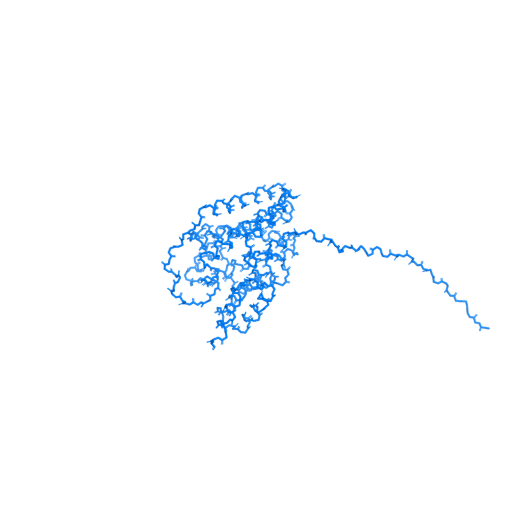. ARG A 1 206 ? 15.072 -9.689 2.282 1.00 79.81 206 ARG A CA 1
ATOM 1634 C C . ARG A 1 206 ? 14.216 -10.949 2.146 1.00 79.81 206 ARG A C 1
ATOM 1636 O O . ARG A 1 206 ? 13.146 -10.877 1.547 1.00 79.81 206 ARG A O 1
ATOM 1643 N N . SER A 1 207 ? 14.678 -12.087 2.661 1.00 86.50 207 SER A N 1
ATOM 1644 C CA . SER A 1 207 ? 13.977 -13.367 2.526 1.00 86.50 207 SER A CA 1
ATOM 1645 C C . SER A 1 207 ? 12.665 -13.346 3.299 1.00 86.50 207 SER A C 1
ATOM 1647 O O . SER A 1 207 ? 11.633 -13.726 2.745 1.00 86.50 207 SER A O 1
ATOM 1649 N N . LEU A 1 208 ? 12.692 -12.810 4.523 1.00 89.38 208 LEU A N 1
ATOM 1650 C CA . LEU A 1 208 ? 11.491 -12.568 5.318 1.00 89.38 208 LEU A CA 1
ATOM 1651 C C . LEU A 1 208 ? 10.528 -11.622 4.588 1.00 89.38 208 LEU A C 1
ATOM 1653 O O . LEU A 1 208 ? 9.339 -11.914 4.483 1.00 89.38 208 LEU A O 1
ATOM 1657 N N . GLY A 1 209 ? 11.047 -10.524 4.026 1.00 89.75 209 GLY A N 1
ATOM 1658 C CA . GLY A 1 209 ? 10.256 -9.573 3.243 1.00 89.75 209 GLY A CA 1
ATOM 1659 C C . GLY A 1 209 ? 9.518 -10.247 2.082 1.00 89.75 209 GLY A C 1
ATOM 1660 O O . GLY A 1 209 ? 8.300 -10.126 1.962 1.00 89.75 209 GLY A O 1
ATOM 1661 N N . ILE A 1 210 ? 10.233 -11.031 1.268 1.00 92.75 210 ILE A N 1
ATOM 1662 C CA . ILE A 1 210 ? 9.650 -11.785 0.146 1.00 92.75 210 ILE A CA 1
ATOM 1663 C C . ILE A 1 210 ? 8.633 -12.827 0.622 1.00 92.75 210 ILE A C 1
ATOM 1665 O O . ILE A 1 210 ? 7.590 -12.990 -0.012 1.00 92.75 210 ILE A O 1
ATOM 1669 N N . GLU A 1 211 ? 8.898 -13.521 1.730 1.00 95.31 211 GLU A N 1
ATOM 1670 C CA . GLU A 1 211 ? 7.955 -14.481 2.305 1.00 95.31 211 GLU A CA 1
ATOM 1671 C C . GLU A 1 211 ? 6.639 -13.801 2.701 1.00 95.31 211 GLU A C 1
ATOM 1673 O O . GLU A 1 211 ? 5.567 -14.287 2.337 1.00 95.31 211 GLU A O 1
ATOM 1678 N N . LYS A 1 212 ? 6.701 -12.661 3.401 1.00 96.25 212 LYS A N 1
ATOM 1679 C CA . LYS A 1 212 ? 5.499 -11.945 3.852 1.00 96.25 212 LYS A CA 1
ATOM 1680 C C . LYS A 1 212 ? 4.729 -11.326 2.690 1.00 96.25 212 LYS A C 1
ATOM 1682 O O . LYS A 1 212 ? 3.510 -11.472 2.643 1.00 96.25 212 LYS A O 1
ATOM 1687 N N . LEU A 1 213 ? 5.425 -10.778 1.690 1.00 95.94 213 LEU A N 1
ATOM 1688 C CA . LEU A 1 213 ? 4.797 -10.352 0.436 1.00 95.94 213 LEU A CA 1
ATOM 1689 C C . LEU A 1 213 ? 4.088 -11.514 -0.272 1.00 95.94 213 LEU A C 1
ATOM 1691 O O . LEU A 1 213 ? 2.982 -11.339 -0.774 1.00 95.94 213 LEU A O 1
ATOM 1695 N N . ARG A 1 214 ? 4.674 -12.718 -0.287 1.00 97.56 214 ARG A N 1
ATOM 1696 C CA . ARG A 1 214 ? 4.026 -13.907 -0.862 1.00 97.56 214 ARG A CA 1
ATOM 1697 C C . ARG A 1 214 ? 2.756 -14.289 -0.101 1.00 97.56 214 ARG A C 1
ATOM 1699 O O . ARG A 1 214 ? 1.755 -14.601 -0.735 1.00 97.56 214 ARG A O 1
ATOM 1706 N N . ILE A 1 215 ? 2.772 -14.224 1.231 1.00 97.69 215 ILE A N 1
ATOM 1707 C CA . ILE A 1 215 ? 1.576 -14.494 2.044 1.00 97.69 215 ILE A CA 1
ATOM 1708 C C . ILE A 1 215 ? 0.464 -13.491 1.716 1.00 97.69 215 ILE A C 1
ATOM 1710 O O . ILE A 1 215 ? -0.661 -13.917 1.459 1.00 97.69 215 ILE A O 1
ATOM 1714 N N . THR A 1 216 ? 0.765 -12.190 1.657 1.00 98.12 216 THR A N 1
ATOM 1715 C CA . THR A 1 216 ? -0.225 -11.180 1.252 1.00 98.12 216 THR A CA 1
ATOM 1716 C C . THR A 1 216 ? -0.712 -11.404 -0.179 1.00 98.12 216 THR A C 1
ATOM 1718 O O . THR A 1 216 ? -1.904 -11.317 -0.436 1.00 98.12 216 THR A O 1
ATOM 1721 N N . ALA A 1 217 ? 0.172 -11.754 -1.113 1.00 98.00 217 ALA A N 1
ATOM 1722 C CA . ALA A 1 217 ? -0.202 -12.021 -2.500 1.00 98.00 217 ALA A CA 1
ATOM 1723 C C . ALA A 1 217 ? -1.144 -13.228 -2.664 1.00 98.00 217 ALA A C 1
ATOM 1725 O O . ALA A 1 217 ? -1.977 -13.224 -3.567 1.00 98.00 217 ALA A O 1
ATOM 1726 N N . GLU A 1 218 ? -0.994 -14.260 -1.831 1.00 97.25 218 GLU A N 1
ATOM 1727 C CA . GLU A 1 218 ? -1.772 -15.504 -1.917 1.00 97.25 218 GLU A CA 1
ATOM 1728 C C . GLU A 1 218 ? -3.068 -15.473 -1.104 1.00 97.25 218 GLU A C 1
ATOM 1730 O O . GLU A 1 218 ? -4.039 -16.121 -1.488 1.00 97.25 218 GLU A O 1
ATOM 1735 N N . LYS A 1 219 ? -3.065 -14.786 0.043 1.00 96.75 219 LYS A N 1
ATOM 1736 C CA . LYS A 1 219 ? -4.152 -14.846 1.033 1.00 96.75 219 LYS A CA 1
ATOM 1737 C C . LYS A 1 219 ? -4.760 -13.490 1.372 1.00 96.75 219 LYS A C 1
ATOM 1739 O O . LYS A 1 219 ? -5.770 -13.453 2.067 1.00 96.75 219 LYS A O 1
ATOM 1744 N N . GLY A 1 220 ? -4.126 -12.397 0.954 1.00 95.50 220 GLY A N 1
ATOM 1745 C CA . GLY A 1 220 ? -4.648 -11.051 1.142 1.00 95.50 220 GLY A CA 1
ATOM 1746 C C . GLY A 1 220 ? -5.918 -10.826 0.331 1.00 95.50 220 GLY A C 1
ATOM 1747 O O . GLY A 1 220 ? -6.174 -11.519 -0.655 1.00 95.50 220 GLY A O 1
ATOM 1748 N N . HIS A 1 221 ? -6.706 -9.845 0.752 1.00 93.31 221 HIS A N 1
ATOM 1749 C CA . HIS A 1 221 ? -7.935 -9.463 0.085 1.00 93.31 221 HIS A CA 1
ATOM 1750 C C . HIS A 1 221 ? -7.699 -8.206 -0.753 1.00 93.31 221 HIS A C 1
ATOM 1752 O O . HIS A 1 221 ? -7.626 -8.271 -1.981 1.00 93.31 221 HIS A O 1
ATOM 1758 N N . TYR A 1 222 ? -7.474 -7.071 -0.093 1.00 95.56 222 TYR A N 1
ATOM 1759 C CA . TYR A 1 222 ? -7.332 -5.779 -0.757 1.00 95.56 222 TYR A CA 1
ATOM 1760 C C . TYR A 1 222 ? -5.923 -5.549 -1.301 1.00 95.56 222 TYR A C 1
ATOM 1762 O O . TYR A 1 222 ? -5.754 -4.897 -2.334 1.00 95.56 222 TYR A O 1
ATOM 1770 N N . LEU A 1 223 ? -4.893 -6.068 -0.626 1.00 97.00 223 LEU A N 1
ATOM 1771 C CA . LEU A 1 223 ? -3.488 -5.760 -0.917 1.00 97.00 223 LEU A CA 1
ATOM 1772 C C . LEU A 1 223 ? -2.771 -6.886 -1.667 1.00 97.00 223 LEU A C 1
ATOM 1774 O O . LEU A 1 223 ? -1.606 -6.732 -2.041 1.00 97.00 223 LEU A O 1
ATOM 1778 N N . ALA A 1 224 ? -3.464 -7.985 -1.975 1.00 97.12 224 ALA A N 1
ATOM 1779 C CA . ALA A 1 224 ? -2.921 -9.070 -2.787 1.00 97.12 224 ALA A CA 1
ATOM 1780 C C . ALA A 1 224 ? -2.396 -8.611 -4.166 1.00 97.12 224 ALA A C 1
ATOM 1782 O O . ALA A 1 224 ? -1.300 -9.034 -4.553 1.00 97.12 224 ALA A O 1
ATOM 1783 N N . PRO A 1 225 ? -3.084 -7.738 -4.936 1.00 96.69 225 PRO A N 1
ATOM 1784 C CA . PRO A 1 225 ? -2.546 -7.240 -6.205 1.00 96.69 225 PRO A CA 1
ATOM 1785 C C . PRO A 1 225 ? -1.293 -6.375 -6.017 1.00 96.69 225 PRO A C 1
ATOM 1787 O O . PRO A 1 225 ? -0.329 -6.520 -6.770 1.00 96.69 225 PRO A O 1
ATOM 1790 N N . PHE A 1 226 ? -1.259 -5.539 -4.976 1.00 95.00 226 PHE A N 1
ATOM 1791 C CA . PHE A 1 226 ? -0.085 -4.731 -4.647 1.00 95.00 226 PHE A CA 1
ATOM 1792 C C . PHE A 1 226 ? 1.120 -5.596 -4.246 1.00 95.00 226 PHE A C 1
ATOM 1794 O O . PHE A 1 226 ? 2.225 -5.400 -4.752 1.00 95.00 226 PHE A O 1
ATOM 1801 N N . ALA A 1 227 ? 0.914 -6.623 -3.421 1.00 96.75 227 ALA A N 1
ATOM 1802 C CA . ALA A 1 227 ? 1.969 -7.563 -3.055 1.00 96.75 227 ALA A CA 1
ATOM 1803 C C . ALA A 1 227 ? 2.507 -8.340 -4.268 1.00 96.75 227 ALA A C 1
ATOM 1805 O O . ALA A 1 227 ? 3.720 -8.511 -4.405 1.00 96.75 227 ALA A O 1
ATOM 1806 N N . ARG A 1 228 ? 1.630 -8.754 -5.195 1.00 96.44 228 ARG A N 1
ATOM 1807 C CA . ARG A 1 228 ? 2.037 -9.353 -6.478 1.00 96.44 228 ARG A CA 1
ATOM 1808 C C . ARG A 1 228 ? 2.890 -8.395 -7.302 1.00 96.44 228 ARG A C 1
ATOM 1810 O O . ARG A 1 228 ? 3.928 -8.815 -7.806 1.00 96.44 228 ARG A O 1
ATOM 1817 N N . LEU A 1 229 ? 2.511 -7.119 -7.394 1.00 92.00 229 LEU A N 1
ATOM 1818 C CA . LEU A 1 229 ? 3.334 -6.109 -8.061 1.00 92.00 229 LEU A CA 1
ATOM 1819 C C . LEU A 1 229 ? 4.734 -6.048 -7.433 1.00 92.00 229 LEU A C 1
ATOM 1821 O O . LEU A 1 229 ? 5.716 -6.219 -8.150 1.00 92.00 229 LEU A O 1
ATOM 1825 N N . LEU A 1 230 ? 4.847 -5.912 -6.109 1.00 91.06 230 LEU A N 1
ATOM 1826 C CA . LEU A 1 230 ? 6.146 -5.871 -5.418 1.00 91.06 230 LEU A CA 1
ATOM 1827 C C . LEU A 1 230 ? 6.985 -7.143 -5.632 1.00 91.06 230 LEU A C 1
ATOM 1829 O O . LEU A 1 230 ? 8.206 -7.065 -5.776 1.00 91.06 230 LEU A O 1
ATOM 1833 N N . LEU A 1 231 ? 6.351 -8.315 -5.709 1.00 93.62 231 LEU A N 1
ATOM 1834 C CA . LEU A 1 231 ? 7.029 -9.571 -6.044 1.00 93.62 231 LEU A CA 1
ATOM 1835 C C . LEU A 1 231 ? 7.521 -9.606 -7.496 1.00 93.62 231 LEU A C 1
ATOM 1837 O O . LEU A 1 231 ? 8.600 -10.148 -7.744 1.00 93.62 231 LEU A O 1
ATOM 1841 N N . ALA A 1 232 ? 6.779 -9.026 -8.445 1.00 90.75 232 ALA A N 1
ATOM 1842 C CA . ALA A 1 232 ? 7.248 -8.859 -9.819 1.00 90.75 232 ALA A CA 1
ATOM 1843 C C . ALA A 1 232 ? 8.473 -7.936 -9.866 1.00 90.75 232 ALA A C 1
ATOM 1845 O O . ALA A 1 232 ? 9.478 -8.302 -10.472 1.00 90.75 232 ALA A O 1
ATOM 1846 N N . VAL A 1 233 ? 8.445 -6.806 -9.147 1.00 85.12 233 VAL A N 1
ATOM 1847 C CA . VAL A 1 233 ? 9.606 -5.909 -9.000 1.00 85.12 233 VAL A CA 1
ATOM 1848 C C . VAL A 1 233 ? 10.816 -6.656 -8.445 1.00 85.12 233 VAL A C 1
ATOM 1850 O O . VAL A 1 233 ? 11.920 -6.558 -8.982 1.00 85.12 233 VAL A O 1
ATOM 1853 N N . ALA A 1 234 ? 10.625 -7.435 -7.378 1.00 86.44 234 ALA A N 1
ATOM 1854 C CA . ALA A 1 234 ? 11.693 -8.232 -6.789 1.00 86.44 234 ALA A CA 1
ATOM 1855 C C . ALA A 1 234 ? 12.265 -9.256 -7.772 1.00 86.44 234 ALA A C 1
ATOM 1857 O O . ALA A 1 234 ? 13.484 -9.386 -7.863 1.00 86.44 234 ALA A O 1
ATOM 1858 N N . ALA A 1 235 ? 11.407 -9.934 -8.536 1.00 89.38 235 ALA A N 1
ATOM 1859 C CA . ALA A 1 235 ? 11.833 -10.875 -9.564 1.00 89.38 235 ALA A CA 1
ATOM 1860 C C . ALA A 1 235 ? 12.623 -10.185 -10.689 1.00 89.38 235 ALA A C 1
ATOM 1862 O O . ALA A 1 235 ? 13.646 -10.715 -11.115 1.00 89.38 235 ALA A O 1
ATOM 1863 N N . LEU A 1 236 ? 12.210 -8.989 -11.125 1.00 83.44 236 LEU A N 1
ATOM 1864 C CA . LEU A 1 236 ? 12.951 -8.193 -12.108 1.00 83.44 236 LEU A CA 1
ATOM 1865 C C . LEU A 1 236 ? 14.341 -7.800 -11.595 1.00 83.44 236 LEU A C 1
ATOM 1867 O O . LEU A 1 236 ? 15.323 -7.960 -12.319 1.00 83.44 236 LEU A O 1
ATOM 1871 N N . ARG A 1 237 ? 14.435 -7.340 -10.339 1.00 80.62 237 ARG A N 1
ATOM 1872 C CA . ARG A 1 237 ? 15.712 -6.978 -9.695 1.00 80.62 237 ARG A CA 1
ATOM 1873 C C . ARG A 1 237 ? 16.644 -8.177 -9.512 1.00 80.62 237 ARG A C 1
ATOM 1875 O O . ARG A 1 237 ? 17.854 -8.003 -9.540 1.00 80.62 237 ARG A O 1
ATOM 1882 N N . ASP A 1 238 ? 16.086 -9.376 -9.368 1.00 84.69 238 ASP A N 1
ATOM 1883 C CA . ASP A 1 238 ? 16.840 -10.634 -9.280 1.00 84.69 238 ASP A CA 1
ATOM 1884 C C . ASP A 1 238 ? 17.138 -11.260 -10.653 1.00 84.69 238 ASP A C 1
ATOM 1886 O O . ASP A 1 238 ? 17.601 -12.397 -10.723 1.00 84.69 238 ASP A O 1
ATOM 1890 N N . HIS A 1 239 ? 16.842 -10.559 -11.753 1.00 85.06 239 HIS A N 1
ATOM 1891 C CA . HIS A 1 239 ? 16.943 -11.070 -13.125 1.00 85.06 239 HIS A CA 1
ATOM 1892 C C . HIS A 1 239 ? 16.120 -12.350 -13.393 1.00 85.06 239 HIS A C 1
ATOM 1894 O O . HIS A 1 239 ? 16.320 -13.033 -14.398 1.00 85.06 239 HIS A O 1
ATOM 1900 N N . ALA A 1 240 ? 15.136 -12.657 -12.544 1.00 89.88 240 ALA A N 1
ATOM 1901 C CA . ALA A 1 240 ? 14.214 -13.779 -12.688 1.00 89.88 240 ALA A CA 1
ATOM 1902 C C . ALA A 1 240 ? 13.064 -13.420 -13.650 1.00 89.88 240 ALA A C 1
ATOM 1904 O O . ALA A 1 240 ? 11.895 -13.352 -13.256 1.00 89.88 240 ALA A O 1
ATOM 1905 N N . LYS A 1 241 ? 13.406 -13.173 -14.924 1.00 89.81 241 LYS A N 1
ATOM 1906 C CA . LYS A 1 241 ? 12.488 -12.656 -15.959 1.00 89.81 241 LYS A CA 1
ATOM 1907 C C . LYS A 1 241 ? 11.217 -13.491 -16.127 1.00 89.81 241 LYS A C 1
ATOM 1909 O O . LYS A 1 241 ? 10.140 -12.913 -16.207 1.00 89.81 241 LYS A O 1
ATOM 1914 N N . GLU A 1 242 ? 11.321 -14.821 -16.135 1.00 93.44 242 GLU A N 1
ATOM 1915 C CA . GLU A 1 242 ? 10.148 -15.703 -16.277 1.00 93.44 242 GLU A CA 1
ATOM 1916 C C . GLU A 1 242 ? 9.168 -15.538 -15.112 1.00 93.44 242 GLU A C 1
ATOM 1918 O O . GLU A 1 242 ? 7.979 -15.326 -15.323 1.00 93.44 242 GLU A O 1
ATOM 1923 N N . LYS A 1 243 ? 9.674 -15.500 -13.873 1.00 94.12 243 LYS A N 1
ATOM 1924 C CA . LYS A 1 243 ? 8.835 -15.279 -12.689 1.00 94.12 243 LYS A CA 1
ATOM 1925 C C . LYS A 1 243 ? 8.152 -13.910 -12.726 1.00 94.12 243 LYS A C 1
ATOM 1927 O O . LYS A 1 243 ? 6.975 -13.802 -12.393 1.00 94.12 243 LYS A O 1
ATOM 1932 N N . ALA A 1 244 ? 8.878 -12.865 -13.125 1.00 91.75 244 ALA A N 1
ATOM 1933 C CA . ALA A 1 244 ? 8.293 -11.537 -13.298 1.00 91.75 244 ALA A CA 1
ATOM 1934 C C . ALA A 1 244 ? 7.204 -11.541 -14.382 1.00 91.75 244 ALA A C 1
ATOM 1936 O O . ALA A 1 244 ? 6.125 -10.990 -14.167 1.00 91.75 244 ALA A O 1
ATOM 1937 N N . ARG A 1 245 ? 7.463 -12.207 -15.515 1.00 94.12 245 ARG A N 1
ATOM 1938 C CA . ARG A 1 245 ? 6.520 -12.356 -16.625 1.00 94.12 245 ARG A CA 1
ATOM 1939 C C . ARG A 1 245 ? 5.239 -13.059 -16.181 1.00 94.12 245 ARG A C 1
ATOM 1941 O O . ARG A 1 245 ? 4.166 -12.529 -16.447 1.00 94.12 245 ARG A O 1
ATOM 1948 N N . ASP A 1 246 ? 5.330 -14.177 -15.467 1.00 96.31 246 ASP A N 1
ATOM 1949 C CA . ASP A 1 246 ? 4.157 -14.922 -14.989 1.00 96.31 246 ASP A CA 1
ATOM 1950 C C . ASP A 1 246 ? 3.262 -14.061 -14.087 1.00 96.31 246 ASP A C 1
ATOM 1952 O O . ASP A 1 246 ? 2.039 -14.006 -14.261 1.00 96.31 246 ASP A O 1
ATOM 1956 N N . ILE A 1 247 ? 3.877 -13.334 -13.147 1.00 95.81 247 ILE A N 1
ATOM 1957 C CA . ILE A 1 247 ? 3.154 -12.450 -12.229 1.00 95.81 247 ILE A CA 1
ATOM 1958 C C . ILE A 1 247 ? 2.493 -11.299 -12.998 1.00 95.81 247 ILE A C 1
ATOM 1960 O O . ILE A 1 247 ? 1.299 -11.048 -12.822 1.00 95.81 247 ILE A O 1
ATOM 1964 N N . LEU A 1 248 ? 3.234 -10.621 -13.879 1.00 93.88 248 LEU A N 1
ATOM 1965 C CA . LEU A 1 248 ? 2.712 -9.502 -14.667 1.00 93.88 248 LEU A CA 1
ATOM 1966 C C . LEU A 1 248 ? 1.615 -9.946 -15.645 1.00 93.88 248 LEU A C 1
ATOM 1968 O O . LEU A 1 248 ? 0.634 -9.229 -15.815 1.00 93.88 248 LEU A O 1
ATOM 1972 N N . GLN A 1 249 ? 1.714 -11.138 -16.245 1.00 96.38 249 GLN A N 1
ATOM 1973 C CA . GLN A 1 249 ? 0.655 -11.707 -17.090 1.00 96.38 249 GLN A CA 1
ATOM 1974 C C . GLN A 1 249 ? -0.618 -12.010 -16.302 1.00 96.38 249 GLN A C 1
ATOM 1976 O O . GLN A 1 249 ? -1.718 -11.901 -16.846 1.00 96.38 249 GLN A O 1
ATOM 1981 N N . SER A 1 250 ? -0.488 -12.445 -15.049 1.00 97.19 250 SER A N 1
ATOM 1982 C CA . SER A 1 250 ? -1.633 -12.641 -14.157 1.00 97.19 250 SER A CA 1
ATOM 1983 C C . SER A 1 250 ? -2.3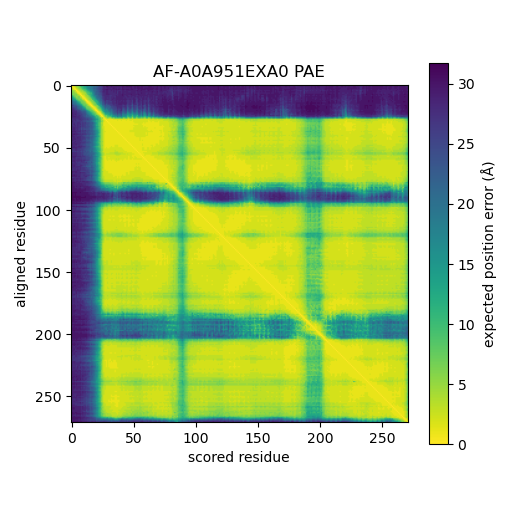03 -11.300 -13.838 1.00 97.19 250 SER A C 1
ATOM 1985 O O . SER A 1 250 ? -3.503 -11.144 -14.060 1.00 97.19 250 SER A O 1
ATOM 1987 N N . LEU A 1 251 ? -1.514 -10.293 -13.447 1.00 96.50 251 LEU A N 1
ATOM 1988 C CA . LEU A 1 251 ? -2.009 -8.942 -13.164 1.00 96.50 251 LEU A CA 1
ATOM 1989 C C . LEU A 1 251 ? -2.658 -8.282 -14.389 1.00 96.50 251 LEU A C 1
ATOM 1991 O O . LEU A 1 251 ? -3.747 -7.733 -14.272 1.00 96.50 251 LEU A O 1
ATOM 1995 N N . ALA A 1 252 ? -2.053 -8.387 -15.574 1.00 96.25 252 ALA A N 1
ATOM 1996 C CA . ALA A 1 252 ? -2.607 -7.834 -16.812 1.00 96.25 252 ALA A CA 1
ATOM 1997 C C . ALA A 1 252 ? -3.949 -8.478 -17.203 1.00 96.25 252 ALA A C 1
ATOM 1999 O O . ALA A 1 252 ? -4.819 -7.808 -17.755 1.00 96.25 252 ALA A O 1
ATOM 2000 N N . ARG A 1 253 ? -4.135 -9.773 -16.912 1.00 97.00 253 ARG A N 1
ATOM 2001 C CA . ARG A 1 253 ? -5.409 -10.472 -17.143 1.00 97.00 253 ARG A CA 1
ATOM 2002 C C . ARG A 1 253 ? -6.495 -10.036 -16.160 1.00 97.00 253 ARG A C 1
ATOM 2004 O O . ARG A 1 253 ? -7.650 -9.911 -16.554 1.00 97.00 253 ARG A O 1
ATOM 2011 N N . GLU A 1 254 ? -6.136 -9.819 -14.899 1.00 96.56 254 GLU A N 1
ATOM 2012 C CA . GLU A 1 254 ? -7.079 -9.428 -13.843 1.00 96.56 254 GLU A CA 1
ATOM 2013 C C . GLU A 1 254 ? -7.448 -7.934 -13.894 1.00 96.56 254 GLU A C 1
ATOM 2015 O O . GLU A 1 254 ? -8.594 -7.567 -13.621 1.00 96.56 254 GLU A O 1
ATOM 2020 N N . TYR A 1 255 ? -6.506 -7.085 -14.315 1.00 96.88 255 TYR A N 1
ATOM 2021 C CA . TYR A 1 255 ? -6.631 -5.626 -14.394 1.00 96.88 255 TYR A CA 1
ATOM 2022 C C . TYR A 1 255 ? -6.339 -5.113 -15.817 1.00 96.88 255 TYR A C 1
ATOM 2024 O O . TYR A 1 255 ? -5.362 -4.394 -16.036 1.00 96.88 255 TYR A O 1
ATOM 2032 N N . PRO A 1 256 ? -7.176 -5.460 -16.813 1.00 96.12 256 PRO A N 1
ATOM 2033 C CA . PRO A 1 256 ? -6.894 -5.194 -18.225 1.00 96.12 256 PRO A CA 1
ATOM 2034 C C . PRO A 1 256 ? -6.921 -3.707 -18.602 1.00 96.12 256 PRO A C 1
ATOM 2036 O O . PRO A 1 256 ? -6.430 -3.347 -19.670 1.00 96.12 256 PRO A O 1
ATOM 2039 N N . ARG A 1 257 ? -7.498 -2.834 -17.761 1.00 95.69 257 ARG A N 1
ATOM 2040 C CA . ARG A 1 257 ? -7.485 -1.380 -17.992 1.00 95.69 257 ARG A CA 1
ATOM 2041 C C . ARG A 1 257 ? -6.207 -0.714 -17.482 1.00 95.69 257 ARG A C 1
ATOM 2043 O O . ARG A 1 257 ? -5.994 0.448 -17.798 1.00 95.69 257 ARG A O 1
ATOM 2050 N N . ASN A 1 258 ? -5.356 -1.433 -16.747 1.00 94.00 258 ASN A N 1
ATOM 2051 C CA . ASN A 1 258 ? -4.056 -0.934 -16.322 1.00 94.00 258 ASN A CA 1
ATOM 2052 C C . ASN A 1 258 ? -3.000 -1.211 -17.412 1.00 94.00 258 ASN A C 1
ATOM 2054 O O . ASN A 1 258 ? -2.544 -2.351 -17.553 1.00 94.00 258 ASN A O 1
ATOM 2058 N N . PRO A 1 259 ? -2.572 -0.197 -18.188 1.00 90.12 259 PRO A N 1
ATOM 2059 C CA . PRO A 1 259 ? -1.640 -0.406 -19.287 1.00 90.12 259 PRO A CA 1
ATOM 2060 C C . PRO A 1 259 ? -0.213 -0.701 -18.806 1.00 90.12 259 PRO A C 1
ATOM 2062 O O . PRO A 1 259 ? 0.581 -1.214 -19.592 1.00 90.12 259 PRO A O 1
ATOM 2065 N N . LEU A 1 260 ? 0.126 -0.417 -17.541 1.00 87.62 260 LEU A N 1
ATOM 2066 C CA . LEU A 1 260 ? 1.488 -0.562 -17.018 1.00 87.62 260 LEU A CA 1
ATOM 2067 C C . LEU A 1 260 ? 1.945 -2.020 -17.054 1.00 87.62 260 LEU A C 1
ATOM 2069 O O . LEU A 1 260 ? 3.054 -2.308 -17.492 1.00 87.62 260 LEU A O 1
ATOM 2073 N N . TYR A 1 261 ? 1.072 -2.962 -16.687 1.00 90.69 261 TYR A N 1
ATOM 2074 C CA . TYR A 1 261 ? 1.414 -4.386 -16.721 1.00 90.69 261 TYR A CA 1
ATOM 2075 C C . TYR A 1 261 ? 1.709 -4.872 -18.145 1.00 90.69 261 TYR A C 1
ATOM 2077 O O . TYR A 1 261 ? 2.678 -5.596 -18.366 1.00 90.69 261 TYR A O 1
ATOM 2085 N N . ALA A 1 262 ? 0.906 -4.447 -19.124 1.00 87.88 262 ALA A N 1
ATOM 2086 C CA . ALA A 1 262 ? 1.112 -4.802 -20.526 1.00 87.88 262 ALA A CA 1
ATOM 2087 C C . ALA A 1 262 ? 2.384 -4.160 -21.108 1.00 87.88 262 ALA A C 1
ATOM 2089 O O . ALA A 1 262 ? 3.118 -4.815 -21.849 1.00 87.88 262 ALA A O 1
ATOM 2090 N N . GLN A 1 263 ? 2.668 -2.904 -20.751 1.00 88.44 263 GLN A N 1
ATOM 2091 C CA . GLN A 1 263 ? 3.885 -2.201 -21.163 1.00 88.44 263 GLN A CA 1
ATOM 2092 C C . GLN A 1 263 ? 5.145 -2.908 -20.647 1.00 88.44 263 GLN A C 1
ATOM 2094 O O . GLN A 1 263 ? 6.067 -3.158 -21.422 1.00 88.44 263 GLN A O 1
ATOM 2099 N N . GLU A 1 264 ? 5.167 -3.302 -19.373 1.00 84.50 264 GLU A N 1
ATOM 2100 C CA . GLU A 1 264 ? 6.298 -4.032 -18.789 1.00 84.50 264 GLU A CA 1
ATOM 2101 C C . GLU A 1 264 ? 6.468 -5.437 -19.373 1.00 84.50 264 GLU A C 1
ATOM 2103 O O . GLU A 1 264 ? 7.587 -5.875 -19.642 1.00 84.50 264 GLU A O 1
ATOM 2108 N N . LEU A 1 265 ? 5.369 -6.140 -19.663 1.00 88.12 265 LEU A N 1
ATOM 2109 C CA . LEU A 1 265 ? 5.430 -7.422 -20.371 1.00 88.12 265 LEU A CA 1
ATOM 2110 C C . LEU A 1 265 ? 6.044 -7.293 -21.766 1.00 88.12 265 LEU A C 1
ATOM 2112 O O . LEU A 1 265 ? 6.866 -8.128 -22.145 1.00 88.12 265 LEU A O 1
ATOM 2116 N N . ALA A 1 266 ? 5.670 -6.255 -22.519 1.00 87.19 266 ALA A N 1
ATOM 2117 C CA . ALA A 1 266 ? 6.243 -5.994 -23.835 1.00 87.19 266 ALA A CA 1
ATOM 2118 C C . ALA A 1 266 ? 7.752 -5.717 -23.741 1.00 87.19 266 ALA A C 1
ATOM 2120 O O . ALA A 1 266 ? 8.524 -6.233 -24.548 1.00 87.19 266 ALA A O 1
ATOM 2121 N N . ARG A 1 267 ? 8.191 -4.978 -22.714 1.00 82.38 267 ARG A N 1
ATOM 2122 C CA . ARG A 1 267 ? 9.618 -4.733 -22.445 1.00 82.38 267 ARG A CA 1
ATOM 2123 C C . ARG A 1 267 ? 10.374 -6.027 -22.144 1.00 82.38 267 ARG A C 1
ATOM 2125 O O . ARG A 1 267 ? 11.451 -6.232 -22.692 1.00 82.38 267 ARG A O 1
ATOM 2132 N N . LEU A 1 268 ? 9.790 -6.943 -21.367 1.00 82.19 268 LEU A N 1
ATOM 2133 C CA . LEU A 1 268 ? 10.390 -8.253 -21.076 1.00 82.19 268 LEU A CA 1
ATOM 2134 C C . LEU A 1 268 ? 10.516 -9.187 -22.285 1.00 82.19 268 LEU A C 1
ATOM 2136 O O . LEU A 1 268 ? 11.241 -10.178 -22.193 1.00 82.19 268 LEU A O 1
ATOM 2140 N N . GLY A 1 269 ? 9.780 -8.935 -23.369 1.00 68.12 269 GLY A N 1
ATOM 2141 C CA . GLY A 1 269 ? 9.880 -9.692 -24.620 1.00 68.12 269 GLY A CA 1
ATOM 2142 C C . GLY A 1 269 ? 10.960 -9.178 -25.577 1.00 68.12 269 GLY A C 1
ATOM 2143 O O . GLY A 1 269 ? 11.328 -9.894 -26.502 1.00 68.12 269 GLY A O 1
ATOM 2144 N N . ASN A 1 270 ? 11.476 -7.964 -25.355 1.00 59.25 270 ASN A N 1
ATOM 2145 C CA . ASN A 1 270 ? 12.438 -7.295 -26.239 1.00 59.25 270 ASN A CA 1
ATOM 2146 C C . ASN A 1 270 ? 13.915 -7.531 -25.846 1.00 59.25 270 ASN A C 1
ATOM 2148 O O . ASN A 1 270 ? 14.797 -6.849 -26.365 1.00 59.25 270 ASN A O 1
ATOM 2152 N N . PHE A 1 271 ? 14.186 -8.488 -24.951 1.00 45.69 271 PHE A N 1
ATOM 2153 C CA . PHE A 1 271 ? 15.519 -8.892 -24.481 1.00 45.69 271 PHE A CA 1
ATOM 2154 C C . PHE A 1 271 ? 15.653 -10.411 -24.454 1.00 45.69 271 PHE A C 1
ATOM 2156 O O . PHE A 1 271 ? 16.807 -10.884 -24.518 1.00 45.69 271 PHE A O 1
#

Secondary structure (DSSP, 8-state):
--PPPP---------------------HHHHHHHHHTT-HHHHHHHHHHHHHH-TT-SHHHHHHHHHHHHHHHHHTTHHHHHHS----TTSTTS-----HHHHHHHHHHHHHHHHHHTT-TTSHHHHHHHHHHHHHHHHIIIIIS--HHHHHHHHHHHHHHHHHHHHH-TT-GGGHHHHHHHHHHHHTS-HHHHHHHHHTT----HHHHHHHHHHHHHH-SSSHHHHHHHHHHHHHHTT-HHHHHHHHHHHHHH-TT-HHHHHHHHHHH--

Foldseek 3Di:
DDDDDDDDDPPPPPPPPPPPPPPDDLALLVLLLCLLLVVLVSNLVRLVVNCVVPVLQLQSLLSNLVSLLSNQCVVLVVCVPVQADDPPVPRPPDQFDGDVVSVVSSVVSLVSSQVSLVVPVVDLSSLVSPLSSLQSVLCCCCRRVVVNVSSVVSLVSSLVSLVVSCVVPVLQLLSLQSVLCQQQVLLPDPPVSNVVVVVVVGHNNNVSSLVSLVSCLVRNDSCVLVSLSNNLSVCVVVVVLVSNLVSLVVSCVSNVSRCPSVVVNVVSVVD